Protein AF-0000000069993422 (afdb_homodimer)

Secondary structure (DSSP, 8-state):
-EEEEE--TT---HHHHHHHHHHHHHHH---EEEE---TTHHHHHHHHHHHHT-EEEE----HHHHGGGHHHHHHHHHHHHH--SEEEE-S--HHHHHHHHHHHHTT-EEEEPP-/-EEEEE--TT---HHHHHHHHHHHHHHH---EEEE---TTHHHHHHHHHHHHT-EEEE----HHHHGGGHHHHHHHHHHHHH--SEEEE-S--HHHHHHHHHHHHTT-EEEEPP-

pLDDT: mean 97.32, std 2.51, range [79.94, 98.94]

Structure (mmCIF, N/CA/C/O backbone):
data_AF-0000000069993422-model_v1
#
loop_
_entity.id
_entity.type
_entity.pdbx_description
1 polymer 'YspA cpYpsA-related SLOG domain-containing protein'
#
loop_
_atom_site.group_PDB
_atom_site.id
_atom_site.type_symbol
_atom_site.label_atom_id
_atom_site.label_alt_id
_atom_site.label_comp_id
_atom_site.label_asym_id
_atom_site.label_entity_id
_atom_site.label_seq_id
_atom_site.pdbx_PDB_ins_code
_atom_site.Cartn_x
_atom_site.Cartn_y
_atom_site.Cartn_z
_atom_site.occupancy
_atom_site.B_iso_or_equiv
_atom_site.auth_seq_id
_atom_site.auth_comp_id
_atom_site.auth_asym_id
_atom_site.auth_atom_id
_atom_site.pdbx_PDB_model_num
ATOM 1 N N . MET A 1 1 ? 7.312 -6.59 -13.539 1 97.44 1 MET A N 1
ATOM 2 C CA . MET A 1 1 ? 5.859 -6.719 -13.602 1 97.44 1 MET A CA 1
ATOM 3 C C . MET A 1 1 ? 5.227 -6.418 -12.25 1 97.44 1 MET A C 1
ATOM 5 O O . MET A 1 1 ? 5.812 -6.703 -11.203 1 97.44 1 MET A O 1
ATOM 9 N N . ARG A 1 2 ? 4.043 -5.777 -12.25 1 98.81 2 ARG A N 1
ATOM 10 C CA . ARG A 1 2 ? 3.223 -5.523 -11.07 1 98.81 2 ARG A CA 1
ATOM 11 C C . ARG A 1 2 ? 2.154 -6.598 -10.898 1 98.81 2 ARG A C 1
ATOM 13 O O . ARG A 1 2 ? 1.318 -6.793 -11.789 1 98.81 2 ARG A O 1
ATOM 20 N N . VAL A 1 3 ? 2.18 -7.309 -9.719 1 98.88 3 VAL A N 1
ATOM 21 C CA . VAL A 1 3 ? 1.292 -8.445 -9.508 1 98.88 3 VAL A CA 1
ATOM 22 C C . VAL A 1 3 ? 0.44 -8.219 -8.266 1 98.88 3 VAL A C 1
ATOM 24 O O . VAL A 1 3 ? 0.965 -7.891 -7.199 1 98.88 3 VAL A O 1
ATOM 27 N N . LEU A 1 4 ? -0.848 -8.32 -8.445 1 98.94 4 LEU A N 1
ATOM 28 C CA . LEU A 1 4 ? -1.777 -8.336 -7.324 1 98.94 4 LEU A CA 1
ATOM 29 C C . LEU A 1 4 ? -2.143 -9.766 -6.938 1 98.94 4 LEU A C 1
ATOM 31 O O . LEU A 1 4 ? -2.553 -10.562 -7.793 1 98.94 4 LEU A O 1
ATOM 35 N N . ILE A 1 5 ? -1.949 -10.125 -5.652 1 98.75 5 ILE A N 1
ATOM 36 C CA . ILE A 1 5 ? -2.305 -11.438 -5.133 1 98.75 5 ILE A CA 1
ATOM 37 C C . ILE A 1 5 ? -3.537 -11.328 -4.238 1 98.75 5 ILE A C 1
ATOM 39 O O . ILE A 1 5 ? -3.602 -10.461 -3.367 1 98.75 5 ILE A O 1
ATOM 43 N N . CYS A 1 6 ? -4.496 -12.141 -4.492 1 98.06 6 CYS A N 1
ATOM 44 C CA . CYS A 1 6 ? -5.66 -12.203 -3.615 1 98.06 6 CYS A CA 1
ATOM 45 C C . CYS A 1 6 ? -6.012 -13.648 -3.275 1 98.06 6 CYS A C 1
ATOM 47 O O . CYS A 1 6 ? -5.703 -14.562 -4.043 1 98.06 6 CYS A O 1
ATOM 49 N N . ALA A 1 7 ? -6.559 -13.828 -2.104 1 97.56 7 ALA A N 1
ATOM 50 C CA . ALA A 1 7 ? -6.969 -15.125 -1.58 1 97.56 7 ALA A CA 1
ATOM 51 C C . ALA A 1 7 ? -8.078 -14.977 -0.543 1 97.56 7 ALA A C 1
ATOM 53 O O . ALA A 1 7 ? -8.344 -13.867 -0.069 1 97.56 7 ALA A O 1
ATOM 54 N N . GLY A 1 8 ? -8.75 -16.156 -0.269 1 95.88 8 GLY A N 1
ATOM 55 C CA . GLY A 1 8 ? -9.703 -16.141 0.828 1 95.88 8 GLY A CA 1
ATOM 56 C C . GLY A 1 8 ? -9.07 -15.797 2.164 1 95.88 8 GLY A C 1
ATOM 57 O O . GLY A 1 8 ? -7.871 -16 2.359 1 95.88 8 GLY A O 1
ATOM 58 N N . ARG A 1 9 ? -9.914 -15.344 3.109 1 92.19 9 ARG A N 1
ATOM 59 C CA . ARG A 1 9 ? -9.492 -14.852 4.418 1 92.19 9 ARG A CA 1
ATOM 60 C C . ARG A 1 9 ? -8.742 -15.938 5.188 1 92.19 9 ARG A C 1
ATOM 62 O O . ARG A 1 9 ? -7.816 -15.633 5.949 1 92.19 9 ARG A O 1
ATOM 69 N N . TYR A 1 10 ? -9.008 -17.156 4.93 1 91.56 10 TYR A N 1
ATOM 70 C CA . TYR A 1 10 ? -8.453 -18.234 5.746 1 91.56 10 TYR A CA 1
ATOM 71 C C . TYR A 1 10 ? -7.508 -19.109 4.93 1 91.56 10 TYR A C 1
ATOM 73 O O . TYR A 1 10 ? -7.109 -20.188 5.375 1 91.56 10 TYR A O 1
ATOM 81 N N . TYR A 1 11 ? -7.266 -18.625 3.836 1 95.44 11 TYR A N 1
ATOM 82 C CA . TYR A 1 11 ? -6.344 -19.391 3.004 1 95.44 11 TY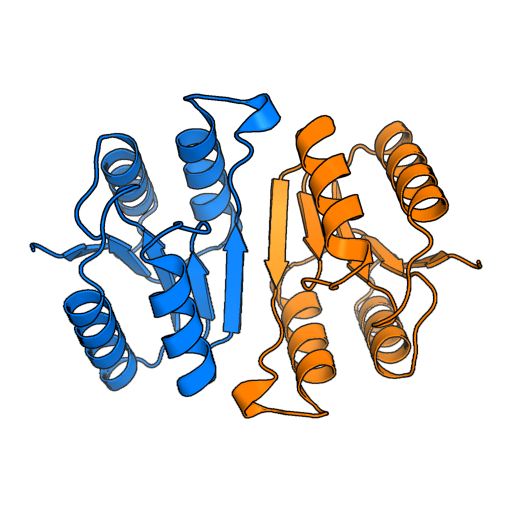R A CA 1
ATOM 83 C C . TYR A 1 11 ? -4.949 -19.406 3.613 1 95.44 11 TYR A C 1
ATOM 85 O O . TYR A 1 11 ? -4.414 -18.359 3.992 1 95.44 11 TYR A O 1
ATOM 93 N N . MET A 1 12 ? -4.277 -20.656 3.646 1 93.88 12 MET A N 1
ATOM 94 C CA . MET A 1 12 ? -3.051 -20.703 4.434 1 93.88 12 MET A CA 1
ATOM 95 C C . MET A 1 12 ? -1.996 -21.562 3.748 1 93.88 12 MET A C 1
ATOM 97 O O . MET A 1 12 ? -0.988 -21.922 4.359 1 93.88 12 MET A O 1
ATOM 101 N N . ASN A 1 13 ? -2.209 -21.953 2.475 1 96.69 13 ASN A N 1
ATOM 102 C CA . ASN A 1 13 ? -1.215 -22.797 1.807 1 96.69 13 ASN A CA 1
ATOM 103 C C . ASN A 1 13 ? -0.004 -21.969 1.366 1 96.69 13 ASN A C 1
ATOM 105 O O . ASN A 1 13 ? 0.155 -21.688 0.18 1 96.69 13 ASN A O 1
ATOM 109 N N . ALA A 1 14 ? 0.85 -21.75 2.271 1 96.44 14 ALA A N 1
ATOM 110 C CA . ALA A 1 14 ? 2.021 -20.906 2.08 1 96.44 14 ALA A CA 1
ATOM 111 C C . ALA A 1 14 ? 2.984 -21.516 1.066 1 96.44 14 ALA A C 1
ATOM 113 O O . ALA A 1 14 ? 3.578 -20.797 0.255 1 96.44 14 ALA A O 1
ATOM 114 N N . ALA A 1 15 ? 3.141 -22.812 1.148 1 97.12 15 ALA A N 1
ATOM 115 C CA . ALA A 1 15 ? 4.078 -23.484 0.253 1 97.12 15 ALA A CA 1
ATOM 116 C C . ALA A 1 15 ? 3.666 -23.297 -1.205 1 97.12 15 ALA A C 1
ATOM 118 O O . ALA A 1 15 ? 4.508 -23.031 -2.066 1 97.12 15 ALA A O 1
ATOM 119 N N . LEU A 1 16 ? 2.426 -23.453 -1.473 1 97.75 16 LEU A N 1
ATOM 120 C CA . LEU A 1 16 ? 1.931 -23.266 -2.834 1 97.75 16 LEU A CA 1
ATOM 121 C C . LEU A 1 16 ? 2.09 -21.812 -3.283 1 97.75 16 LEU A C 1
ATOM 123 O O . LEU A 1 16 ? 2.486 -21.562 -4.422 1 97.75 16 LEU A O 1
ATOM 127 N N . CYS A 1 17 ? 1.813 -20.891 -2.447 1 97.31 17 CYS A N 1
ATOM 128 C CA . CYS A 1 17 ? 1.976 -19.469 -2.752 1 97.31 17 CYS A CA 1
ATOM 129 C C . CYS A 1 17 ? 3.414 -19.156 -3.152 1 97.31 17 CYS A C 1
ATOM 131 O O . CYS A 1 17 ? 3.652 -18.516 -4.176 1 97.31 17 CYS A O 1
ATOM 133 N N . ARG A 1 18 ? 4.32 -19.672 -2.393 1 97.62 18 ARG A N 1
ATOM 134 C CA . ARG A 1 18 ? 5.73 -19.422 -2.684 1 97.62 18 ARG A CA 1
ATOM 135 C C . ARG A 1 18 ? 6.125 -20.031 -4.027 1 97.62 18 ARG A C 1
ATOM 137 O O . ARG A 1 18 ? 6.801 -19.375 -4.828 1 97.62 18 ARG A O 1
ATOM 144 N N . LYS A 1 19 ? 5.715 -21.219 -4.215 1 98.06 19 LYS A N 1
ATOM 145 C CA . LYS A 1 19 ? 6.016 -21.891 -5.473 1 98.06 19 LYS A CA 1
ATOM 146 C C . LYS A 1 19 ? 5.492 -21.094 -6.668 1 98.06 19 LYS A C 1
ATOM 148 O O . LYS A 1 19 ? 6.191 -20.938 -7.668 1 98.06 19 LYS A O 1
ATOM 153 N N . VAL A 1 20 ? 4.285 -20.609 -6.566 1 98.19 20 VAL A N 1
ATOM 154 C CA . VAL A 1 20 ? 3.648 -19.859 -7.641 1 98.19 20 VAL A CA 1
ATOM 155 C C . VAL A 1 20 ? 4.414 -18.562 -7.879 1 98.19 20 VAL A C 1
ATOM 157 O O . VAL A 1 20 ? 4.746 -18.234 -9.016 1 98.19 20 VAL A O 1
ATOM 160 N N . LEU A 1 21 ? 4.734 -17.875 -6.844 1 98.31 21 LEU A N 1
ATOM 161 C CA . LEU A 1 21 ? 5.461 -16.609 -6.965 1 98.31 21 LEU A CA 1
ATOM 162 C C . LEU A 1 21 ? 6.828 -16.828 -7.605 1 98.31 21 LEU A C 1
ATOM 164 O O . LEU A 1 21 ? 7.246 -16.062 -8.469 1 98.31 21 LEU A O 1
ATOM 168 N N . GLU A 1 22 ? 7.461 -17.906 -7.203 1 98.38 22 GLU A N 1
ATOM 169 C CA . GLU A 1 22 ? 8.773 -18.219 -7.754 1 98.38 22 GLU A CA 1
ATOM 170 C C . GLU A 1 22 ? 8.695 -18.5 -9.25 1 98.38 22 GLU A C 1
ATOM 172 O O . GLU A 1 22 ? 9.547 -18.062 -10.023 1 98.38 22 GLU A O 1
ATOM 177 N N . ALA A 1 23 ? 7.711 -19.219 -9.617 1 98.25 23 ALA A N 1
ATOM 178 C CA . ALA A 1 23 ? 7.535 -19.547 -11.023 1 98.25 23 ALA A CA 1
ATOM 179 C C . ALA A 1 23 ? 7.297 -18.297 -11.867 1 98.25 23 ALA A C 1
ATOM 181 O O . ALA A 1 23 ? 7.926 -18.125 -12.914 1 98.25 23 ALA A O 1
ATOM 182 N N . TYR A 1 24 ? 6.434 -17.422 -11.445 1 98.12 24 TYR A N 1
ATOM 183 C CA . TYR A 1 24 ? 6.133 -16.203 -12.195 1 98.12 24 TYR A CA 1
ATOM 184 C C . TYR A 1 24 ? 7.328 -15.258 -12.219 1 98.12 24 TYR A C 1
ATOM 186 O O . TYR A 1 24 ? 7.617 -14.633 -13.234 1 98.12 24 TYR A O 1
ATOM 194 N N . HIS A 1 25 ? 8.008 -15.18 -11.109 1 98.5 25 HIS A N 1
ATOM 195 C CA . HIS A 1 25 ? 9.172 -14.305 -11.016 1 98.5 25 HIS A CA 1
ATOM 196 C C . HIS A 1 25 ? 10.281 -14.75 -11.961 1 98.5 25 HIS A C 1
ATOM 198 O O . HIS A 1 25 ? 10.93 -13.93 -12.602 1 98.5 25 HIS A O 1
ATOM 204 N N . ALA A 1 26 ? 10.508 -16.078 -12.07 1 98 26 ALA A N 1
ATOM 205 C CA . ALA A 1 26 ? 11.539 -16.641 -12.938 1 98 26 ALA A CA 1
ATOM 206 C C . ALA A 1 26 ? 11.242 -16.328 -14.406 1 98 26 ALA A C 1
ATOM 208 O O . ALA A 1 26 ? 12.156 -16.094 -15.195 1 98 26 ALA A O 1
ATOM 209 N N . ARG A 1 27 ? 10.023 -16.25 -14.719 1 97.25 27 ARG A N 1
ATOM 210 C CA . ARG A 1 27 ? 9.617 -16.094 -16.109 1 97.25 27 ARG A CA 1
ATOM 211 C C . ARG A 1 27 ? 9.586 -14.625 -16.516 1 97.25 27 ARG A C 1
ATOM 213 O O . ARG A 1 27 ? 10.047 -14.266 -17.609 1 97.25 27 ARG A O 1
ATOM 220 N N . GLN A 1 28 ? 9.023 -13.727 -15.727 1 96.12 28 GLN A N 1
ATOM 221 C CA . GLN A 1 28 ? 8.742 -12.359 -16.172 1 96.12 28 GLN A CA 1
ATOM 222 C C . GLN A 1 28 ? 9.312 -11.336 -15.188 1 96.12 28 GLN A C 1
ATOM 224 O O . GLN A 1 28 ? 9.367 -10.148 -15.492 1 96.12 28 GLN A O 1
ATOM 229 N N . GLY A 1 29 ? 9.789 -11.812 -14.023 1 97.88 29 GLY A N 1
ATOM 230 C CA . GLY A 1 29 ? 10.258 -10.875 -13.016 1 97.88 29 GLY A CA 1
ATOM 231 C C . GLY A 1 29 ? 9.133 -10.094 -12.367 1 97.88 29 GLY A C 1
ATOM 232 O O . GLY A 1 29 ? 8.359 -9.422 -13.047 1 97.88 29 GLY A O 1
ATOM 233 N N . ILE A 1 30 ? 8.961 -10.188 -11.117 1 98.62 30 ILE A N 1
ATOM 234 C CA . ILE A 1 30 ? 7.988 -9.406 -10.352 1 98.62 30 ILE A CA 1
ATOM 235 C C . ILE A 1 30 ? 8.688 -8.258 -9.641 1 98.62 30 ILE A C 1
ATOM 237 O O . ILE A 1 30 ? 9.539 -8.477 -8.773 1 98.62 30 ILE A O 1
ATOM 241 N N . GLU A 1 31 ? 8.297 -7.035 -9.984 1 98.75 31 GLU A N 1
ATOM 242 C CA . GLU A 1 31 ? 8.93 -5.852 -9.414 1 98.75 31 GLU A CA 1
ATOM 243 C C . GLU A 1 31 ? 8.117 -5.305 -8.242 1 98.75 31 GLU A C 1
ATOM 245 O O . GLU A 1 31 ? 8.68 -4.727 -7.309 1 98.75 31 GLU A O 1
ATOM 250 N N . VAL A 1 32 ? 6.832 -5.395 -8.375 1 98.94 32 VAL A N 1
ATOM 251 C CA . VAL A 1 32 ? 5.926 -4.863 -7.363 1 98.94 32 VAL A CA 1
ATOM 252 C C . VAL A 1 32 ? 4.895 -5.926 -6.988 1 98.94 32 VAL A C 1
ATOM 254 O O . VAL A 1 32 ? 4.23 -6.492 -7.859 1 98.94 32 VAL A O 1
ATOM 257 N N . LEU A 1 33 ? 4.828 -6.246 -5.73 1 98.94 33 LEU A N 1
ATOM 258 C CA . LEU A 1 33 ? 3.834 -7.16 -5.172 1 98.94 33 LEU A CA 1
ATOM 259 C C . LEU A 1 33 ? 2.764 -6.391 -4.406 1 98.94 33 LEU A C 1
ATOM 261 O O . LEU A 1 33 ? 3.07 -5.68 -3.445 1 98.94 33 LEU A O 1
ATOM 265 N N . VAL A 1 34 ? 1.508 -6.523 -4.852 1 98.94 34 VAL A N 1
ATOM 266 C CA . VAL A 1 34 ? 0.359 -5.844 -4.258 1 98.94 34 VAL A CA 1
ATOM 267 C C . VAL A 1 34 ? -0.528 -6.859 -3.541 1 98.94 34 VAL A C 1
ATOM 269 O O . VAL A 1 34 ? -0.824 -7.926 -4.082 1 98.94 34 VAL A O 1
ATOM 272 N N . HIS A 1 35 ? -0.914 -6.559 -2.309 1 98.75 35 HIS A N 1
ATOM 273 C CA . HIS A 1 35 ? -1.864 -7.422 -1.618 1 98.75 35 HIS A CA 1
ATOM 274 C C . HIS A 1 35 ? -2.676 -6.641 -0.591 1 98.75 35 HIS A C 1
ATOM 276 O O . HIS A 1 35 ? -2.365 -5.484 -0.299 1 98.75 35 HIS A O 1
ATOM 282 N N . GLY A 1 36 ? -3.701 -7.223 -0.048 1 98.19 36 GLY A N 1
ATOM 283 C CA . GLY A 1 36 ? -4.664 -6.527 0.791 1 98.19 36 GLY A CA 1
ATOM 284 C C . GLY A 1 36 ? -4.391 -6.695 2.273 1 98.19 36 GLY A C 1
ATOM 285 O O . GLY A 1 36 ? -5.18 -6.242 3.109 1 98.19 36 GLY A O 1
ATOM 286 N N . GLY A 1 37 ? -3.354 -7.293 2.621 1 96.06 37 GLY A N 1
ATOM 287 C CA . GLY A 1 37 ? -3.07 -7.531 4.027 1 96.06 37 GLY A CA 1
ATOM 288 C C . GLY A 1 37 ? -3.725 -8.789 4.562 1 96.06 37 GLY A C 1
ATOM 289 O O . GLY A 1 37 ? -4.207 -8.812 5.699 1 96.06 37 GLY A O 1
ATOM 290 N N . ASN A 1 38 ? -3.781 -9.797 3.752 1 91.56 38 ASN A N 1
ATOM 291 C CA . ASN A 1 38 ? -4.297 -11.078 4.207 1 91.56 38 ASN A CA 1
ATOM 292 C C . ASN A 1 38 ? -3.561 -11.57 5.449 1 91.56 38 ASN A C 1
ATOM 294 O O . ASN A 1 38 ? -2.33 -11.602 5.477 1 91.56 38 ASN A O 1
ATOM 298 N N . GLN A 1 39 ? -4.309 -11.953 6.465 1 88.81 39 GLN A N 1
ATOM 299 C CA . GLN A 1 39 ? -3.752 -12.273 7.773 1 88.81 39 GLN A CA 1
ATOM 300 C C . GLN A 1 39 ? -2.82 -13.484 7.699 1 88.81 39 GLN A C 1
ATOM 302 O O . GLN A 1 39 ? -1.809 -13.539 8.398 1 88.81 39 GLN A O 1
ATOM 307 N N . HIS A 1 40 ? -3.117 -14.445 6.859 1 90.31 40 HIS A N 1
ATOM 308 C CA . HIS A 1 40 ? -2.363 -15.695 6.812 1 90.31 40 HIS A CA 1
ATOM 309 C C . HIS A 1 40 ? -1.337 -15.68 5.688 1 90.31 40 HIS A C 1
ATOM 311 O O . HIS A 1 40 ? -0.15 -15.914 5.918 1 90.31 40 HIS A O 1
ATOM 317 N N . LEU A 1 41 ? -1.811 -15.289 4.492 1 94.88 41 LEU A N 1
ATOM 318 C CA . LEU A 1 41 ? -0.947 -15.328 3.316 1 94.88 41 LEU A CA 1
ATOM 319 C C . LEU A 1 41 ? -0.038 -14.109 3.264 1 94.88 41 LEU A C 1
ATOM 321 O O . LEU A 1 41 ? 1.016 -14.141 2.623 1 94.88 41 LEU A O 1
ATOM 325 N N . GLY A 1 42 ? -0.422 -13.078 3.941 1 95.38 42 GLY A N 1
ATOM 326 C CA . GLY A 1 42 ? 0.29 -11.812 3.871 1 95.38 42 GLY A CA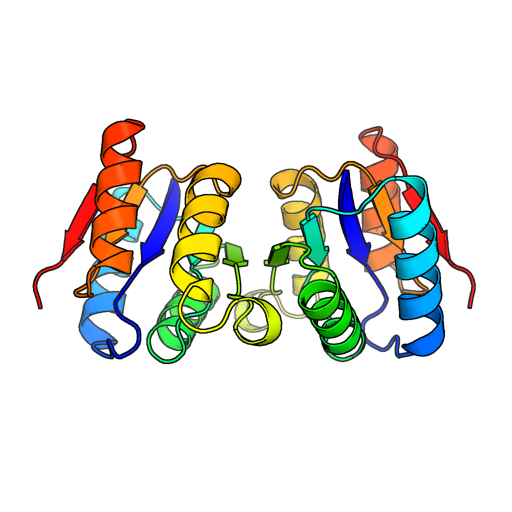 1
ATOM 327 C C . GLY A 1 42 ? 1.748 -11.93 4.277 1 95.38 42 GLY A C 1
ATOM 328 O O . GLY A 1 42 ? 2.625 -11.352 3.627 1 95.38 42 GLY A O 1
ATOM 329 N N . SER A 1 43 ? 1.999 -12.672 5.348 1 95.12 43 SER A N 1
ATOM 330 C CA . SER A 1 43 ? 3.371 -12.828 5.82 1 95.12 43 SER A CA 1
ATOM 331 C C . SER A 1 43 ? 4.234 -13.555 4.793 1 95.12 43 SER A C 1
ATOM 333 O O . SER A 1 43 ? 5.375 -13.164 4.543 1 95.12 43 SER A O 1
ATOM 335 N N . THR A 1 44 ? 3.688 -14.594 4.211 1 96.69 44 THR A N 1
ATOM 336 C CA . THR A 1 44 ? 4.398 -15.352 3.188 1 96.69 44 THR A CA 1
ATOM 337 C C . THR A 1 44 ? 4.707 -14.469 1.979 1 96.69 44 THR A C 1
ATOM 339 O O . THR A 1 44 ? 5.82 -14.5 1.452 1 96.69 44 THR A O 1
ATOM 342 N N . LEU A 1 45 ? 3.723 -13.703 1.585 1 98.25 45 LEU A N 1
ATOM 343 C CA . LEU A 1 45 ? 3.883 -12.805 0.448 1 98.25 45 LEU A CA 1
ATOM 344 C C . LEU A 1 45 ? 4.992 -11.797 0.707 1 98.25 45 LEU A C 1
ATOM 346 O O . LEU A 1 45 ? 5.871 -11.602 -0.137 1 98.25 45 LEU A O 1
ATOM 350 N N . GLU A 1 46 ? 4.969 -11.195 1.874 1 97.88 46 GLU A N 1
ATOM 351 C CA . GLU A 1 46 ? 5.926 -10.133 2.17 1 97.88 46 GLU A CA 1
ATOM 352 C C . GLU A 1 46 ? 7.32 -10.695 2.414 1 97.88 46 GLU A C 1
ATOM 354 O O . GLU A 1 46 ? 8.32 -10.078 2.035 1 97.88 46 GLU A O 1
ATOM 359 N N . ASP A 1 47 ? 7.395 -11.914 3.02 1 97.56 47 ASP A N 1
ATOM 360 C CA . ASP A 1 47 ? 8.688 -12.578 3.162 1 97.56 47 ASP A CA 1
ATOM 361 C C . ASP A 1 47 ? 9.336 -12.82 1.799 1 97.56 47 ASP A C 1
ATOM 363 O O . ASP A 1 47 ? 10.508 -12.516 1.598 1 97.56 47 ASP A O 1
ATOM 367 N N . TRP A 1 48 ? 8.562 -13.352 0.947 1 98.38 48 TRP A N 1
ATOM 368 C CA . TRP A 1 48 ? 9.055 -13.617 -0.401 1 98.38 48 TRP A CA 1
ATOM 369 C C . TRP A 1 48 ? 9.523 -12.328 -1.069 1 98.38 48 TRP A C 1
ATOM 371 O O . TRP A 1 48 ? 10.594 -12.297 -1.687 1 98.38 48 TRP A O 1
ATOM 381 N N . ALA A 1 49 ? 8.695 -11.273 -1.017 1 98.69 49 ALA A N 1
ATOM 382 C CA . ALA A 1 49 ? 9.039 -9.992 -1.634 1 98.69 49 ALA A CA 1
ATOM 383 C C . ALA A 1 49 ? 10.344 -9.438 -1.06 1 98.69 49 ALA A C 1
ATOM 385 O O . ALA A 1 49 ? 11.18 -8.914 -1.797 1 98.69 49 ALA A O 1
ATOM 386 N N . ARG A 1 50 ? 10.484 -9.531 0.26 1 98.25 50 ARG A N 1
ATOM 387 C CA . ARG A 1 50 ? 11.695 -9.039 0.915 1 98.25 50 ARG A CA 1
ATOM 388 C C . ARG A 1 50 ? 12.922 -9.82 0.462 1 98.25 50 ARG A C 1
ATOM 390 O O . ARG A 1 50 ? 13.992 -9.242 0.266 1 98.25 50 ARG A O 1
ATOM 397 N N . GLU A 1 51 ? 12.766 -11.125 0.237 1 98.06 51 GLU A N 1
ATOM 398 C CA . GLU A 1 51 ? 13.859 -11.977 -0.21 1 98.06 51 GLU A CA 1
ATOM 399 C C . GLU A 1 51 ? 14.273 -11.641 -1.64 1 98.06 51 GLU A C 1
ATOM 401 O O . GLU A 1 51 ? 15.461 -11.633 -1.962 1 98.06 51 GLU A O 1
ATOM 406 N N . THR A 1 52 ? 13.336 -11.344 -2.492 1 97.94 52 THR A N 1
ATOM 407 C CA . THR A 1 52 ? 13.609 -11.203 -3.918 1 97.94 52 THR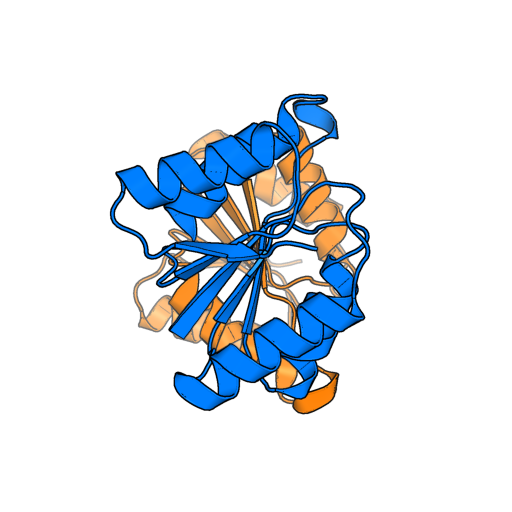 A CA 1
ATOM 408 C C . THR A 1 52 ? 13.875 -9.75 -4.277 1 97.94 52 THR A C 1
ATOM 410 O O . THR A 1 52 ? 14.383 -9.453 -5.359 1 97.94 52 THR A O 1
ATOM 413 N N . GLY A 1 53 ? 13.453 -8.828 -3.395 1 98 53 GLY A N 1
ATOM 414 C CA . GLY A 1 53 ? 13.656 -7.406 -3.633 1 98 53 GLY A CA 1
ATOM 415 C C . GLY A 1 53 ? 12.469 -6.738 -4.305 1 98 53 GLY A C 1
ATOM 416 O O . GLY A 1 53 ? 12.57 -5.594 -4.75 1 98 53 GLY A O 1
ATOM 417 N N . ALA A 1 54 ? 11.375 -7.445 -4.426 1 98.69 54 ALA A N 1
ATOM 418 C CA . ALA A 1 54 ? 10.164 -6.82 -4.945 1 98.69 54 ALA A CA 1
ATOM 419 C C . ALA A 1 54 ? 9.625 -5.773 -3.969 1 98.69 54 ALA A C 1
ATOM 421 O O . ALA A 1 54 ? 9.648 -5.98 -2.752 1 98.69 54 ALA A O 1
ATOM 422 N N . HIS A 1 55 ? 9.156 -4.656 -4.492 1 98.81 55 HIS A N 1
ATOM 423 C CA . HIS A 1 55 ? 8.461 -3.682 -3.656 1 98.81 55 HIS A CA 1
ATOM 424 C C . HIS A 1 55 ? 7.113 -4.215 -3.195 1 98.81 55 HIS A C 1
ATOM 426 O O . HIS A 1 55 ? 6.477 -4.996 -3.902 1 98.81 55 HIS A O 1
ATOM 432 N N . ILE A 1 56 ? 6.777 -3.848 -2.004 1 98.75 56 ILE A N 1
ATOM 433 C CA . ILE A 1 56 ? 5.484 -4.238 -1.46 1 98.75 56 ILE A CA 1
ATOM 434 C C . ILE A 1 56 ? 4.555 -3.025 -1.416 1 98.75 56 ILE A C 1
ATOM 436 O O . ILE A 1 56 ? 4.969 -1.935 -1.015 1 98.75 56 ILE A O 1
ATOM 440 N N . VAL A 1 57 ? 3.344 -3.146 -1.895 1 98.94 57 VAL A N 1
ATOM 441 C CA . VAL A 1 57 ? 2.264 -2.186 -1.69 1 98.94 57 VAL A CA 1
ATOM 442 C C . VAL A 1 57 ? 1.071 -2.881 -1.038 1 98.94 57 VAL A C 1
ATOM 444 O O . VAL A 1 57 ? 0.521 -3.836 -1.594 1 98.94 57 VAL A O 1
ATOM 447 N N . ARG A 1 58 ? 0.668 -2.432 0.135 1 98.75 58 ARG A N 1
ATOM 448 C CA . ARG A 1 58 ? -0.359 -3.09 0.935 1 98.75 58 ARG A CA 1
ATOM 449 C C . ARG A 1 58 ? -1.596 -2.209 1.073 1 98.75 58 ARG A C 1
ATOM 451 O O . ARG A 1 58 ? -1.482 -1.01 1.338 1 98.75 58 ARG A O 1
ATOM 458 N N . TYR A 1 59 ? -2.742 -2.781 0.853 1 98.81 59 TYR A N 1
ATOM 459 C CA . TYR A 1 59 ? -4.039 -2.129 0.983 1 98.81 59 TYR A CA 1
ATOM 460 C C . TYR A 1 59 ? -4.859 -2.766 2.098 1 98.81 59 TYR A C 1
ATOM 462 O O . TYR A 1 59 ? -5.668 -3.662 1.848 1 98.81 59 TYR A O 1
ATOM 470 N N . PRO A 1 60 ? -4.785 -2.246 3.309 1 97.62 60 PRO A N 1
ATOM 471 C CA . PRO A 1 60 ? -5.535 -2.887 4.391 1 97.62 60 PRO A CA 1
ATOM 472 C C . PRO A 1 60 ? -7.031 -2.584 4.328 1 97.62 60 PRO A C 1
ATOM 474 O O . PRO A 1 60 ? -7.43 -1.508 3.873 1 97.62 60 PRO A O 1
ATOM 477 N N . SER A 1 61 ? -7.805 -3.547 4.836 1 97.31 61 SER A N 1
ATOM 478 C CA . SER A 1 61 ? -9.25 -3.361 4.922 1 97.31 61 SER A CA 1
ATOM 479 C C . SER A 1 61 ? -9.625 -2.527 6.145 1 97.31 61 SER A C 1
ATOM 481 O O . SER A 1 61 ? -8.93 -2.553 7.156 1 97.31 61 SER A O 1
ATOM 483 N N . ASN A 1 62 ? -10.75 -1.827 6.043 1 98.12 62 ASN A N 1
ATOM 484 C CA . ASN A 1 62 ? -11.297 -1.07 7.164 1 98.12 62 ASN A CA 1
ATOM 485 C C . ASN A 1 62 ? -12.477 -1.795 7.809 1 98.12 62 ASN A C 1
ATOM 487 O O . ASN A 1 62 ? -13.625 -1.392 7.637 1 98.12 62 ASN A O 1
ATOM 491 N N . TRP A 1 63 ? -12.156 -2.754 8.641 1 96.94 63 TRP A N 1
ATOM 492 C CA . TRP A 1 63 ? -13.18 -3.535 9.328 1 96.94 63 TRP A CA 1
ATOM 493 C C . TRP A 1 63 ? -13.945 -2.67 10.32 1 96.94 63 TRP A C 1
ATOM 495 O O . TRP A 1 63 ? -15.133 -2.896 10.57 1 96.94 63 TRP A O 1
ATOM 505 N N . GLN A 1 64 ? -13.234 -1.733 10.938 1 97.12 64 GLN A N 1
ATOM 506 C CA . GLN A 1 64 ? -13.828 -0.853 11.938 1 97.12 64 GLN A CA 1
ATOM 507 C C . GLN A 1 64 ? -15.023 -0.102 11.367 1 97.12 64 GLN A C 1
ATOM 509 O O . GLN A 1 64 ? -16.078 -0.015 12.016 1 97.12 64 GLN A O 1
ATOM 514 N N . ARG A 1 65 ? -14.93 0.353 10.148 1 97.56 65 ARG A N 1
ATOM 515 C CA . ARG A 1 65 ? -15.945 1.241 9.586 1 97.56 65 ARG A CA 1
ATOM 516 C C . ARG A 1 65 ? -16.969 0.459 8.766 1 97.56 65 ARG A C 1
ATOM 518 O O . ARG A 1 65 ? -18.156 0.789 8.758 1 97.56 65 ARG A O 1
ATOM 525 N N . TYR A 1 66 ? -16.5 -0.659 8.117 1 98.19 66 TYR A N 1
ATOM 526 C CA . TYR A 1 66 ? -17.375 -1.202 7.082 1 98.19 66 TYR A CA 1
ATOM 527 C C . TYR A 1 66 ? -17.781 -2.631 7.41 1 98.19 66 TYR A C 1
ATOM 529 O O . TYR A 1 66 ? -18.594 -3.23 6.695 1 98.19 66 TYR A O 1
ATOM 537 N N . GLY A 1 67 ? -17.25 -3.219 8.453 1 96.75 67 GLY A N 1
ATOM 538 C CA . GLY A 1 67 ? -17.609 -4.562 8.859 1 96.75 67 GLY A CA 1
ATOM 539 C C . GLY A 1 67 ? -17.484 -5.586 7.746 1 96.75 67 GLY A C 1
ATOM 540 O O . GLY A 1 67 ? -16.438 -5.691 7.117 1 96.75 67 GLY A O 1
ATOM 541 N N . LYS A 1 68 ? -18.656 -6.285 7.398 1 95 68 LYS A N 1
ATOM 542 C CA . LYS A 1 68 ? -18.656 -7.41 6.465 1 95 68 LYS A CA 1
ATOM 543 C C . LYS A 1 68 ? -18.344 -6.945 5.043 1 95 68 LYS A C 1
ATOM 545 O O . LYS A 1 68 ? -18 -7.754 4.184 1 95 68 LYS A O 1
ATOM 550 N N . GLN A 1 69 ? -18.438 -5.617 4.84 1 97 69 GLN A N 1
ATOM 551 C CA . GLN A 1 69 ? -18.219 -5.094 3.494 1 97 69 GLN A CA 1
ATOM 552 C C . GLN A 1 69 ? -16.781 -4.613 3.314 1 97 69 GLN A C 1
ATOM 554 O O . GLN A 1 69 ? -16.406 -4.176 2.227 1 97 69 GLN A O 1
ATOM 559 N N . ALA A 1 70 ? -15.938 -4.715 4.289 1 97.38 70 ALA A N 1
ATOM 560 C CA . ALA A 1 70 ? -14.609 -4.105 4.309 1 97.38 70 ALA A CA 1
ATOM 561 C C . ALA A 1 70 ? -13.727 -4.672 3.199 1 97.38 70 ALA A C 1
ATOM 563 O O . ALA A 1 70 ? -13.086 -3.918 2.463 1 97.38 70 ALA A O 1
ATOM 564 N N . GLU A 1 71 ? -13.742 -5.977 3.029 1 96.62 71 GLU A N 1
ATOM 565 C CA . GLU A 1 71 ? -12.883 -6.625 2.045 1 96.62 71 GLU A CA 1
ATOM 566 C C . GLU A 1 71 ? -13.336 -6.305 0.622 1 96.62 71 GLU A C 1
ATOM 568 O O . GLU A 1 71 ? -12.508 -6.039 -0.253 1 96.62 71 GLU A O 1
ATOM 573 N N . ARG A 1 72 ? -14.617 -6.348 0.443 1 96.81 72 ARG A N 1
ATOM 574 C CA . ARG A 1 72 ? -15.148 -6.055 -0.883 1 96.81 72 ARG A CA 1
ATOM 575 C C . ARG A 1 72 ? -14.805 -4.629 -1.306 1 96.81 72 ARG A C 1
ATOM 577 O O . ARG A 1 72 ? -14.367 -4.398 -2.436 1 96.81 72 ARG A O 1
ATOM 584 N N . ARG A 1 73 ? -15.031 -3.695 -0.382 1 97.69 73 ARG A N 1
ATOM 585 C CA . ARG A 1 73 ? -14.727 -2.295 -0.655 1 97.69 73 ARG A CA 1
ATOM 586 C C . ARG A 1 73 ? -13.242 -2.1 -0.917 1 97.69 73 ARG A C 1
ATOM 588 O O . ARG A 1 73 ? -12.859 -1.423 -1.873 1 97.69 73 ARG A O 1
ATOM 595 N N . ARG A 1 74 ? -12.422 -2.695 -0.114 1 98.44 74 ARG A N 1
ATOM 596 C CA . ARG A 1 74 ? -10.977 -2.615 -0.293 1 98.44 74 ARG A CA 1
ATOM 597 C C . ARG A 1 74 ? -10.555 -3.225 -1.625 1 98.44 74 ARG A C 1
ATOM 599 O O . ARG A 1 74 ? -9.711 -2.672 -2.326 1 98.44 74 ARG A O 1
ATOM 606 N N . ASN A 1 75 ? -11.148 -4.367 -1.984 1 98.62 75 ASN A N 1
ATOM 607 C CA . ASN A 1 75 ? -10.797 -5.035 -3.23 1 98.62 75 ASN A CA 1
ATOM 608 C C . ASN A 1 75 ? -11.07 -4.152 -4.441 1 98.62 75 ASN A C 1
ATOM 610 O O . ASN A 1 75 ? -10.25 -4.07 -5.359 1 98.62 75 ASN A O 1
ATOM 614 N N . ARG A 1 76 ? -12.195 -3.539 -4.395 1 98.2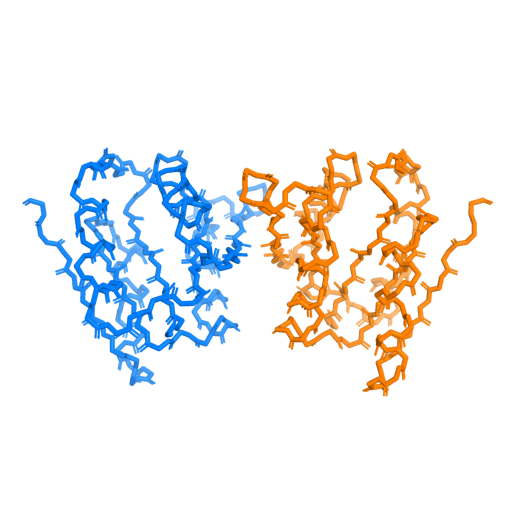5 76 ARG A N 1
ATOM 615 C CA . ARG A 1 76 ? -12.547 -2.67 -5.508 1 98.25 76 ARG A CA 1
ATOM 616 C C . ARG A 1 76 ? -11.555 -1.521 -5.645 1 98.25 76 ARG A C 1
ATOM 618 O O . ARG A 1 76 ? -11.047 -1.257 -6.738 1 98.25 76 ARG A O 1
ATOM 625 N N . PHE A 1 77 ? -11.273 -0.9 -4.605 1 98.88 77 PHE A N 1
ATOM 626 C CA . PHE A 1 77 ? -10.328 0.21 -4.598 1 98.88 77 PHE A CA 1
ATOM 627 C C . PHE A 1 77 ? -8.938 -0.261 -5.008 1 98.88 77 PHE A C 1
ATOM 629 O O . PHE A 1 77 ? -8.289 0.363 -5.848 1 98.88 77 PHE A O 1
ATOM 636 N N . MET A 1 78 ? -8.461 -1.388 -4.438 1 98.94 78 MET A N 1
ATOM 637 C CA . MET A 1 78 ? -7.121 -1.924 -4.676 1 98.94 78 MET A CA 1
ATOM 638 C C . MET A 1 78 ? -6.926 -2.254 -6.152 1 98.94 78 MET A C 1
ATOM 640 O O . MET A 1 78 ? -5.91 -1.885 -6.746 1 98.94 78 MET A O 1
ATOM 644 N N . LEU A 1 79 ? -7.883 -2.883 -6.668 1 98.88 79 LEU A N 1
ATOM 645 C CA . LEU A 1 79 ? -7.777 -3.238 -8.078 1 98.88 79 LEU A CA 1
ATOM 646 C C . LEU A 1 79 ? -7.652 -1.988 -8.945 1 98.88 79 LEU A C 1
ATOM 648 O O . LEU A 1 79 ? -6.773 -1.911 -9.805 1 98.88 79 LEU A O 1
ATOM 652 N N . GLN A 1 80 ? -8.477 -1.021 -8.672 1 98.44 80 GLN A N 1
ATOM 653 C CA . GLN A 1 80 ? -8.508 0.203 -9.469 1 98.44 80 GLN A CA 1
ATOM 654 C C . GLN A 1 80 ? -7.246 1.031 -9.25 1 98.44 80 GLN A C 1
ATOM 656 O O . GLN A 1 80 ? -6.672 1.56 -10.211 1 98.44 80 GLN A O 1
ATOM 661 N N . ASP A 1 81 ? -6.844 1.106 -8.094 1 98.88 81 ASP A N 1
ATOM 662 C CA . ASP A 1 81 ? -5.777 2.02 -7.695 1 98.88 81 ASP A CA 1
ATOM 663 C C . ASP A 1 81 ? -4.402 1.44 -8.031 1 98.88 81 ASP A C 1
ATOM 665 O O . ASP A 1 81 ? -3.49 2.176 -8.414 1 98.88 81 ASP A O 1
ATOM 669 N N . SER A 1 82 ? -4.207 0.111 -7.91 1 98.81 82 SER A N 1
ATOM 670 C CA . SER A 1 82 ? -2.873 -0.483 -7.93 1 98.81 82 SER A CA 1
ATOM 671 C C . SER A 1 82 ? -2.406 -0.744 -9.359 1 98.81 82 SER A C 1
ATOM 673 O O . SER A 1 82 ? -1.222 -0.995 -9.594 1 98.81 82 SER A O 1
ATOM 675 N N . GLU A 1 83 ? -3.271 -0.757 -10.281 1 98.44 83 GLU A N 1
ATOM 676 C CA . GLU A 1 83 ? -2.963 -0.921 -11.695 1 98.44 83 GLU A CA 1
ATOM 677 C C . GLU A 1 83 ? -2.064 -2.133 -11.93 1 98.44 83 GLU A C 1
ATOM 679 O O . GLU A 1 83 ? -0.999 -2.014 -12.539 1 98.44 83 GLU A O 1
ATOM 684 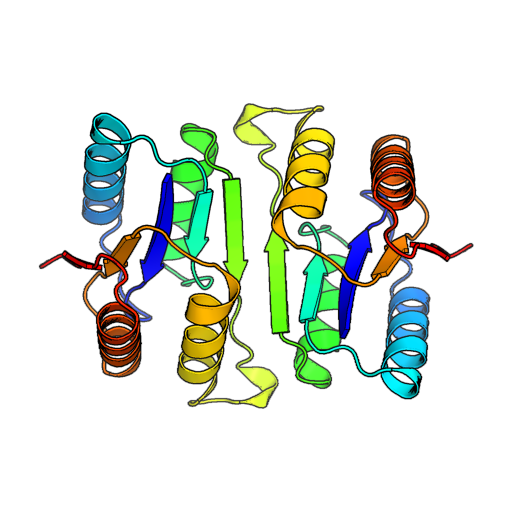N N . PRO A 1 84 ? -2.543 -3.293 -11.609 1 98.81 84 PRO A N 1
ATOM 685 C CA . PRO A 1 84 ? -1.706 -4.48 -11.797 1 98.81 84 PRO A CA 1
ATOM 686 C C . PRO A 1 84 ? -1.637 -4.926 -13.258 1 98.81 84 PRO A C 1
ATOM 688 O O . PRO A 1 84 ? -2.584 -4.715 -14.016 1 98.81 84 PRO A O 1
ATOM 691 N N . ASP A 1 85 ? -0.446 -5.547 -13.578 1 98.75 85 ASP A N 1
ATOM 692 C CA . ASP A 1 85 ? -0.31 -6.23 -14.859 1 98.75 85 ASP A CA 1
ATOM 693 C C . ASP A 1 85 ? -0.969 -7.609 -14.82 1 98.75 85 ASP A C 1
ATOM 695 O O . ASP A 1 85 ? -1.415 -8.117 -15.852 1 98.75 85 ASP A O 1
ATOM 699 N N . LEU A 1 86 ? -0.993 -8.211 -13.664 1 98.81 86 LEU A N 1
ATOM 700 C CA . LEU A 1 86 ? -1.45 -9.578 -13.445 1 98.81 86 LEU A CA 1
ATOM 701 C C . LEU A 1 86 ? -2.1 -9.727 -12.078 1 98.81 86 LEU A C 1
ATOM 703 O O . LEU A 1 86 ? -1.593 -9.195 -11.086 1 98.81 86 LEU A O 1
ATOM 707 N N . VAL A 1 87 ? -3.227 -10.391 -12.07 1 98.88 87 VAL A N 1
ATOM 708 C CA . VAL A 1 87 ? -3.844 -10.828 -10.828 1 98.88 87 VAL A CA 1
ATOM 709 C C . VAL A 1 87 ? -3.678 -12.336 -10.664 1 98.88 87 VAL A C 1
ATOM 711 O O . VAL A 1 87 ? -4.031 -13.102 -11.562 1 98.88 87 VAL A O 1
ATOM 714 N N . ILE A 1 88 ? -3.082 -12.742 -9.578 1 98.75 88 ILE A N 1
ATOM 715 C CA . ILE A 1 88 ? -3.039 -14.148 -9.195 1 98.75 88 ILE A CA 1
ATOM 716 C C . ILE A 1 88 ? -3.986 -14.391 -8.023 1 98.75 88 ILE A C 1
ATOM 718 O O . ILE A 1 88 ? -3.838 -13.781 -6.957 1 98.75 88 ILE A O 1
ATOM 722 N N . ALA A 1 89 ? -4.895 -15.297 -8.211 1 98.62 89 ALA A N 1
ATOM 723 C CA . ALA A 1 89 ? -5.922 -15.547 -7.207 1 98.62 89 ALA A CA 1
ATOM 724 C C . ALA A 1 89 ? -5.816 -16.969 -6.656 1 98.62 89 ALA A C 1
ATOM 726 O O . ALA A 1 89 ? -5.824 -17.938 -7.414 1 98.62 89 ALA A O 1
ATOM 727 N N . PHE A 1 90 ? -5.715 -17.094 -5.363 1 98.19 90 PHE A N 1
ATOM 728 C CA . PHE A 1 90 ? -5.832 -18.375 -4.664 1 98.19 90 PHE A CA 1
ATOM 729 C C . PHE A 1 90 ? -7.262 -18.594 -4.191 1 98.19 90 PHE A C 1
ATOM 731 O O . PHE A 1 90 ? -8.094 -17.688 -4.258 1 98.19 90 PHE A O 1
ATOM 738 N N . PRO A 1 91 ? -7.598 -19.812 -3.721 1 97.19 91 PRO A N 1
ATOM 739 C CA . PRO A 1 91 ? -8.984 -20.109 -3.346 1 97.19 91 PRO A CA 1
ATOM 740 C C . PRO A 1 91 ? -9.539 -19.109 -2.336 1 97.19 91 PRO A C 1
ATOM 742 O O . PRO A 1 91 ? -8.844 -18.719 -1.398 1 97.19 91 PRO A O 1
ATOM 745 N N . GLY A 1 92 ? -10.75 -18.703 -2.664 1 95.19 92 GLY A N 1
ATOM 746 C CA . GLY A 1 92 ? -11.461 -17.781 -1.791 1 95.19 92 GLY A CA 1
ATOM 747 C C . GLY A 1 92 ? -12.961 -17.781 -2.012 1 95.19 92 GLY A C 1
ATOM 748 O O . GLY A 1 92 ? -13.5 -18.688 -2.658 1 95.19 92 GLY A O 1
ATOM 749 N N . GLY A 1 93 ? -13.656 -16.922 -1.347 1 94.44 93 GLY A N 1
ATOM 750 C CA . GLY A 1 93 ? -15.102 -16.828 -1.448 1 94.44 93 GLY A CA 1
ATOM 751 C C . GLY A 1 93 ? -15.57 -15.805 -2.463 1 94.44 93 GLY A C 1
ATOM 752 O O . GLY A 1 93 ? -14.891 -15.562 -3.463 1 94.44 93 GLY A O 1
ATOM 753 N N . SER A 1 94 ? -16.75 -15.273 -2.266 1 96.62 94 SER A N 1
ATOM 754 C CA . SER A 1 94 ? -17.422 -14.383 -3.199 1 96.62 94 SER A CA 1
ATOM 755 C C . SER A 1 94 ? -16.609 -13.117 -3.439 1 96.62 94 SER A C 1
ATOM 757 O O . SER A 1 94 ? -16.578 -12.594 -4.559 1 96.62 94 SER A O 1
ATOM 759 N N . ASP A 1 95 ? -15.93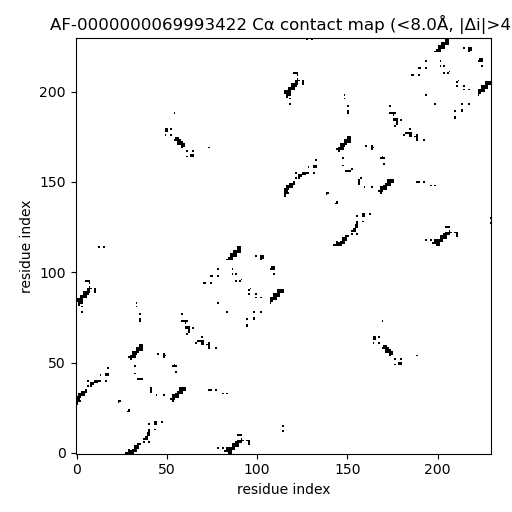8 -12.641 -2.398 1 96.31 95 ASP A N 1
ATOM 760 C CA . ASP A 1 95 ? -15.172 -11.406 -2.535 1 96.31 95 ASP A CA 1
ATOM 761 C C . ASP A 1 95 ? -13.977 -11.602 -3.461 1 96.31 95 ASP A C 1
ATOM 763 O O . ASP A 1 95 ? -13.648 -10.719 -4.262 1 96.31 95 ASP A O 1
ATOM 767 N N . THR A 1 96 ? -13.297 -12.773 -3.311 1 97.06 96 THR A N 1
ATOM 768 C CA . THR A 1 96 ? -12.188 -13.109 -4.203 1 97.06 96 THR A CA 1
ATOM 769 C C . THR A 1 96 ? -12.68 -13.273 -5.637 1 97.06 96 THR A C 1
ATOM 771 O O . THR A 1 96 ? -12.086 -12.719 -6.566 1 97.06 96 THR A O 1
ATOM 774 N N . GLU A 1 97 ? -13.773 -13.945 -5.746 1 97.81 97 GLU A N 1
ATOM 775 C CA . GLU A 1 97 ? -14.352 -14.18 -7.062 1 97.81 97 GLU A CA 1
ATOM 776 C C . GLU A 1 97 ? -14.758 -12.875 -7.73 1 97.81 97 GLU A C 1
ATOM 778 O O . GLU A 1 97 ? -14.562 -12.695 -8.938 1 97.81 97 GLU A O 1
ATOM 783 N N . GLU A 1 98 ? -15.32 -12.016 -7.004 1 98.38 98 GLU A N 1
ATOM 784 C CA . GLU A 1 98 ? -15.727 -10.719 -7.531 1 98.38 98 GLU A CA 1
ATOM 785 C C . GLU A 1 98 ? -14.523 -9.906 -8 1 98.38 98 GLU A C 1
ATOM 787 O O . GLU A 1 98 ? -14.57 -9.25 -9.039 1 98.38 98 GLU A O 1
ATOM 792 N N . LEU A 1 99 ? -13.445 -9.945 -7.246 1 98.56 99 LEU A N 1
ATOM 793 C CA . LEU A 1 99 ? -12.234 -9.242 -7.648 1 98.56 99 LEU A CA 1
ATOM 794 C C . LEU A 1 99 ? -11.711 -9.773 -8.977 1 98.56 99 LEU A C 1
ATOM 796 O O . LEU A 1 99 ? -11.375 -9 -9.875 1 98.56 99 LEU A O 1
ATOM 800 N N . VAL A 1 100 ? -11.68 -11.07 -9.109 1 98.75 100 VAL A N 1
ATOM 801 C CA . VAL A 1 100 ? -11.18 -11.703 -10.328 1 98.75 100 VAL A CA 1
ATOM 802 C C . VAL A 1 100 ? -12.07 -11.32 -11.508 1 98.75 100 VAL A C 1
ATOM 804 O O . VAL A 1 100 ? -11.578 -10.992 -12.586 1 98.75 100 VAL A O 1
ATOM 807 N N . ALA A 1 101 ? -13.344 -11.328 -11.281 1 98.81 101 ALA A N 1
ATOM 808 C CA . ALA A 1 101 ? -14.297 -10.969 -12.336 1 98.81 101 ALA A CA 1
ATOM 809 C C . ALA A 1 101 ? -14.086 -9.531 -12.789 1 98.81 101 ALA A C 1
ATOM 811 O O . ALA A 1 101 ? -14.109 -9.242 -13.992 1 98.81 101 ALA A O 1
ATOM 812 N N . GLN A 1 102 ? -13.914 -8.68 -11.883 1 98.75 102 GLN A N 1
ATOM 813 C CA . GLN A 1 102 ? -13.688 -7.273 -12.203 1 98.75 102 GLN A CA 1
ATOM 814 C C . GLN A 1 102 ? -12.375 -7.086 -12.961 1 98.75 102 GLN A C 1
ATOM 816 O O . GLN A 1 102 ? -12.305 -6.297 -13.898 1 98.75 102 GLN A O 1
ATOM 821 N N . ALA A 1 103 ? -11.32 -7.773 -12.508 1 98.88 103 ALA A N 1
ATOM 822 C CA . ALA A 1 103 ? -10.039 -7.707 -13.203 1 98.88 103 ALA A CA 1
ATOM 823 C C . ALA A 1 103 ? -10.188 -8.117 -14.664 1 98.88 103 ALA A C 1
ATOM 825 O O . ALA A 1 103 ? -9.703 -7.43 -15.562 1 98.88 103 ALA A O 1
ATOM 826 N N . ARG A 1 104 ? -10.867 -9.195 -14.867 1 98.69 104 ARG A N 1
ATOM 827 C CA . ARG A 1 104 ? -11.102 -9.695 -16.219 1 98.69 104 ARG A CA 1
ATOM 828 C C . ARG A 1 104 ? -11.891 -8.68 -17.047 1 98.69 104 ARG A C 1
ATOM 830 O O . ARG A 1 104 ? -11.555 -8.422 -18.203 1 98.69 104 ARG A O 1
ATOM 837 N N . ALA A 1 105 ? -12.859 -8.125 -16.422 1 98.5 105 ALA A N 1
ATOM 838 C CA . ALA A 1 105 ? -13.695 -7.148 -17.109 1 98.5 105 ALA A CA 1
ATOM 839 C C . ALA A 1 105 ? -12.883 -5.922 -17.516 1 98.5 105 ALA A C 1
ATOM 841 O O . ALA A 1 105 ? -13.195 -5.27 -18.516 1 98.5 105 ALA A O 1
ATOM 842 N N . ASN A 1 106 ? -11.867 -5.652 -16.844 1 98.25 106 ASN A N 1
ATOM 843 C CA . ASN A 1 106 ? -11.023 -4.496 -17.125 1 98.25 106 ASN A CA 1
ATOM 844 C C . ASN A 1 106 ? -9.844 -4.863 -18.031 1 98.25 106 ASN A C 1
ATOM 846 O O . ASN A 1 106 ? -8.953 -4.047 -18.25 1 98.25 106 ASN A O 1
ATOM 850 N N . GLY A 1 107 ? -9.727 -6.098 -18.438 1 98.44 107 GLY A N 1
ATOM 851 C CA . GLY A 1 107 ? -8.711 -6.531 -19.375 1 98.44 107 GLY A CA 1
ATOM 852 C C . GLY A 1 107 ? -7.387 -6.867 -18.719 1 98.44 107 GLY A C 1
ATOM 853 O O . GLY A 1 107 ? -6.344 -6.906 -19.375 1 98.44 107 GLY A O 1
ATOM 854 N N . ILE A 1 108 ? -7.426 -7.07 -17.453 1 98.69 108 ILE A N 1
ATOM 855 C CA . ILE A 1 108 ? -6.215 -7.434 -16.719 1 98.69 108 ILE A CA 1
ATOM 856 C C . ILE A 1 108 ? -6.027 -8.953 -16.766 1 98.69 108 ILE A C 1
ATOM 858 O O . ILE A 1 108 ? -6.98 -9.703 -16.547 1 98.69 108 ILE A O 1
ATOM 862 N N . ASP A 1 109 ? -4.805 -9.414 -17.062 1 98.5 109 ASP A N 1
ATOM 863 C CA . ASP A 1 109 ? -4.504 -10.844 -17 1 98.5 109 ASP A CA 1
ATOM 864 C C . ASP A 1 109 ? -4.777 -11.414 -15.617 1 98.5 109 ASP A C 1
ATOM 866 O O . ASP A 1 109 ? -4.426 -10.797 -14.609 1 98.5 109 ASP A O 1
ATOM 870 N N . THR A 1 110 ? -5.449 -12.508 -15.617 1 98.75 110 THR A N 1
ATOM 871 C CA . THR A 1 110 ? -5.77 -13.156 -14.344 1 98.75 110 THR A CA 1
ATOM 872 C C . THR A 1 110 ? -5.391 -14.633 -14.375 1 98.75 110 THR A C 1
ATOM 874 O O . THR A 1 110 ? -5.559 -15.297 -15.398 1 98.75 110 THR A O 1
ATOM 877 N N . HIS A 1 111 ? -4.809 -15.172 -13.266 1 98.38 111 HIS A N 1
ATOM 878 C CA . HIS A 1 111 ? -4.508 -16.578 -13.07 1 98.38 111 HIS A CA 1
ATOM 879 C C . HIS A 1 111 ? -5.062 -17.078 -11.742 1 98.38 111 HIS A C 1
ATOM 881 O O . HIS A 1 111 ? -4.625 -16.641 -10.672 1 98.38 111 HIS A O 1
ATOM 887 N N . SER A 1 112 ? -5.977 -18.016 -11.805 1 98.12 112 SER A N 1
ATOM 888 C CA . SER A 1 112 ? -6.52 -18.656 -10.609 1 98.12 112 SER A CA 1
ATOM 889 C C . SER A 1 112 ? -5.797 -19.953 -10.289 1 98.12 112 SER A C 1
ATOM 891 O O . SER A 1 112 ? -5.688 -20.828 -11.148 1 98.12 112 SER A O 1
ATOM 893 N N . ILE A 1 113 ? -5.371 -20.031 -9.07 1 97.88 113 ILE A N 1
ATOM 894 C CA . ILE A 1 113 ? -4.637 -21.203 -8.609 1 97.88 113 ILE A CA 1
ATOM 895 C C . ILE A 1 113 ? -5.594 -22.172 -7.93 1 97.88 113 ILE A C 1
ATOM 897 O O . ILE A 1 113 ? -6.43 -21.781 -7.117 1 97.88 113 ILE A O 1
ATOM 901 N N . ASP A 1 114 ? -5.531 -23.453 -8.312 1 90.75 114 ASP A N 1
ATOM 902 C CA . ASP A 1 114 ? -6.312 -24.516 -7.684 1 90.75 114 ASP A CA 1
ATOM 903 C C . ASP A 1 114 ? -5.473 -25.297 -6.668 1 90.75 114 ASP A C 1
ATOM 905 O O . ASP A 1 114 ? -4.305 -25.594 -6.926 1 90.75 114 ASP A O 1
ATOM 909 N N . ASP A 1 115 ? -6.02 -25.172 -5.336 1 79.94 115 ASP A N 1
ATOM 910 C CA . ASP A 1 115 ? -5.32 -25.922 -4.293 1 79.94 115 ASP A CA 1
ATOM 911 C C . ASP A 1 115 ? -5.484 -27.422 -4.496 1 79.94 115 ASP A C 1
ATOM 913 O O . ASP A 1 115 ? -6.492 -27.875 -5.039 1 79.94 115 ASP A O 1
ATOM 917 N N . MET B 1 1 ? -8.68 13.922 -2.07 1 97.38 1 MET B N 1
ATOM 918 C CA . MET B 1 1 ? -7.254 14.172 -2.277 1 97.38 1 MET B CA 1
ATOM 919 C C . MET B 1 1 ? -6.414 13 -1.783 1 97.38 1 MET B C 1
ATO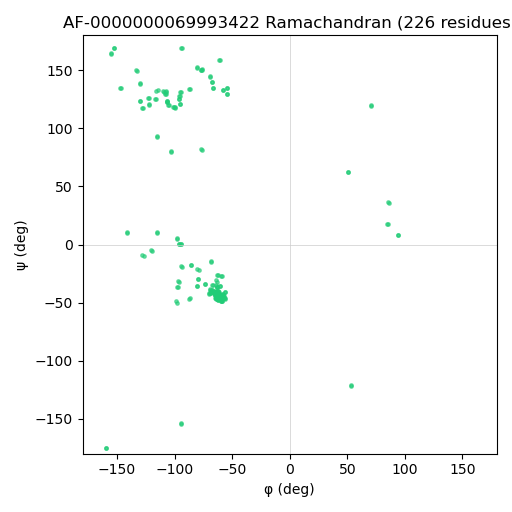M 921 O O . MET B 1 1 ? -6.781 12.336 -0.814 1 97.38 1 MET B O 1
ATOM 925 N N . ARG B 1 2 ? -5.305 12.688 -2.486 1 98.81 2 ARG B N 1
ATOM 926 C CA . ARG B 1 2 ? -4.312 11.695 -2.096 1 98.81 2 ARG B CA 1
ATOM 927 C C . ARG B 1 2 ? -3.143 12.344 -1.364 1 98.81 2 ARG B C 1
ATOM 929 O O . ARG B 1 2 ? -2.471 13.219 -1.914 1 98.81 2 ARG B O 1
ATOM 936 N N . VAL B 1 3 ? -2.893 11.891 -0.081 1 98.88 3 VAL B N 1
ATOM 937 C CA . VAL B 1 3 ? -1.886 12.539 0.755 1 98.88 3 VAL B CA 1
ATOM 938 C C . VAL B 1 3 ? -0.844 11.508 1.195 1 98.88 3 VAL B C 1
ATOM 940 O O . VAL B 1 3 ? -1.191 10.438 1.701 1 98.88 3 VAL B O 1
ATOM 943 N N . LEU B 1 4 ? 0.395 11.828 0.918 1 98.94 4 LEU B N 1
ATOM 944 C CA . LEU B 1 4 ? 1.512 11.055 1.455 1 98.94 4 LEU B CA 1
ATOM 945 C C . LEU B 1 4 ? 2.062 11.711 2.721 1 98.94 4 LEU B C 1
ATOM 947 O O . LEU B 1 4 ? 2.379 12.898 2.723 1 98.94 4 LEU B O 1
ATOM 951 N N . ILE B 1 5 ? 2.133 10.938 3.824 1 98.75 5 ILE B N 1
ATOM 952 C CA . ILE B 1 5 ? 2.684 11.414 5.09 1 98.75 5 ILE B CA 1
ATOM 953 C C . ILE B 1 5 ? 4.039 10.758 5.34 1 98.75 5 ILE B C 1
ATOM 955 O O . ILE B 1 5 ? 4.18 9.539 5.207 1 98.75 5 ILE B O 1
ATOM 959 N N . CYS B 1 6 ? 4.996 11.547 5.641 1 98.06 6 CYS B N 1
ATOM 960 C CA . CYS B 1 6 ? 6.301 11.016 6.02 1 98.06 6 CYS B CA 1
ATOM 961 C C . CYS B 1 6 ? 6.832 11.711 7.266 1 98.06 6 CYS B C 1
ATOM 963 O O . CYS B 1 6 ? 6.469 12.852 7.547 1 98.06 6 CYS B O 1
ATOM 965 N N . ALA B 1 7 ? 7.605 10.977 8.023 1 97.56 7 ALA B N 1
ATOM 966 C CA . ALA B 1 7 ? 8.219 11.445 9.266 1 97.56 7 ALA B CA 1
ATOM 967 C C . ALA B 1 7 ? 9.477 10.648 9.586 1 97.56 7 ALA B C 1
ATOM 969 O O . ALA B 1 7 ? 9.734 9.609 8.977 1 97.56 7 ALA B O 1
ATOM 970 N N . GLY B 1 8 ? 10.266 11.242 10.547 1 95.94 8 GLY B N 1
ATOM 971 C CA . GLY B 1 8 ? 11.398 10.477 11.047 1 95.94 8 GLY B CA 1
ATOM 972 C C . GLY B 1 8 ? 10.984 9.18 11.719 1 95.94 8 GLY B C 1
ATOM 973 O O . GLY B 1 8 ? 9.859 9.055 12.203 1 95.94 8 GLY B O 1
ATOM 974 N N . ARG B 1 9 ? 11.938 8.234 11.805 1 92.12 9 ARG B N 1
ATOM 975 C CA . ARG B 1 9 ? 11.711 6.887 12.312 1 92.12 9 ARG B CA 1
ATOM 976 C C . ARG B 1 9 ? 11.195 6.922 13.75 1 92.12 9 ARG B C 1
ATOM 978 O O . ARG B 1 9 ? 10.406 6.066 14.148 1 92.12 9 ARG B O 1
ATOM 985 N N . TYR B 1 10 ? 11.516 7.926 14.484 1 91.44 10 TYR B N 1
ATOM 986 C CA . TYR B 1 10 ? 11.203 7.938 15.906 1 91.44 10 TYR B CA 1
ATOM 987 C C . TYR B 1 10 ? 10.211 9.047 16.234 1 91.44 10 TYR B C 1
ATOM 989 O O . TYR B 1 10 ? 10 9.367 17.406 1 91.44 10 TYR B O 1
ATOM 997 N N . TYR B 1 11 ? 9.734 9.547 15.227 1 95.5 11 TYR B N 1
ATOM 998 C CA . TYR B 1 11 ? 8.75 10.602 15.461 1 95.5 11 TYR B CA 1
ATOM 999 C C . TYR B 1 11 ? 7.496 10.031 16.125 1 95.5 11 TYR B C 1
ATOM 1001 O O . TYR B 1 11 ? 6.945 9.031 15.656 1 95.5 11 TYR B O 1
ATOM 1009 N N . MET B 1 12 ? 6.953 10.758 17.219 1 93.75 12 MET B N 1
ATOM 1010 C CA . MET B 1 12 ? 5.902 10.086 17.984 1 93.75 12 MET B CA 1
ATOM 1011 C C . MET B 1 12 ? 4.816 11.078 18.391 1 93.75 12 MET B C 1
ATOM 1013 O O . MET B 1 12 ? 3.967 10.758 19.234 1 93.75 12 MET B O 1
ATOM 1017 N N . ASN B 1 13 ? 4.836 12.312 17.859 1 96.56 13 ASN B N 1
ATOM 1018 C CA . ASN B 1 13 ? 3.814 13.273 18.266 1 96.56 13 ASN B CA 1
ATOM 1019 C C . ASN B 1 13 ? 2.477 12.984 17.594 1 96.56 13 ASN B C 1
ATOM 1021 O O . ASN B 1 13 ? 2.082 13.695 16.656 1 96.56 13 ASN B O 1
ATOM 1025 N N . ALA B 1 14 ? 1.785 12.078 18.125 1 96.31 14 ALA B N 1
ATOM 1026 C CA . ALA B 1 14 ? 0.529 11.586 17.578 1 96.31 14 ALA B CA 1
ATOM 1027 C C . ALA B 1 14 ? -0.542 12.672 17.594 1 96.31 14 ALA B C 1
ATOM 1029 O O . ALA B 1 14 ? -1.332 12.781 16.641 1 96.31 14 ALA B O 1
ATOM 1030 N N . ALA B 1 15 ? -0.575 13.422 18.656 1 97.06 15 ALA B N 1
ATOM 1031 C CA . ALA B 1 15 ? -1.597 14.461 18.781 1 97.06 15 ALA B CA 1
ATOM 1032 C C . ALA B 1 15 ? -1.47 15.492 17.672 1 97.06 15 ALA B C 1
ATOM 1034 O O . ALA B 1 15 ? -2.471 15.906 17.078 1 97.06 15 ALA B O 1
ATOM 1035 N N . LEU B 1 16 ? -0.288 15.891 17.391 1 97.75 16 LEU B N 1
ATOM 1036 C CA . LEU B 1 16 ? -0.063 16.859 16.312 1 97.75 16 LEU B CA 1
ATOM 1037 C C . LEU B 1 16 ? -0.424 16.25 14.961 1 97.75 16 LEU B C 1
ATOM 1039 O O . LEU B 1 16 ? -1.037 16.922 14.125 1 97.75 16 LEU B O 1
ATOM 1043 N N . CYS B 1 17 ? -0.08 15.047 14.719 1 97.31 17 CYS B N 1
ATOM 1044 C CA . CYS B 1 17 ? -0.415 14.359 13.477 1 97.31 17 CYS B CA 1
ATOM 1045 C C . CYS B 1 17 ? -1.922 14.344 13.25 1 97.31 17 CYS B C 1
ATOM 1047 O O . CYS B 1 17 ? -2.395 14.695 12.172 1 97.31 17 CYS B O 1
ATOM 1049 N N . ARG B 1 18 ? -2.623 14.016 14.281 1 97.62 18 ARG B N 1
ATOM 1050 C CA . ARG B 1 18 ? -4.078 13.953 14.164 1 97.62 18 ARG B CA 1
ATOM 1051 C C . ARG B 1 18 ? -4.656 15.336 13.867 1 97.62 18 ARG B C 1
ATOM 1053 O O . ARG B 1 18 ? -5.52 15.477 13 1 97.62 18 ARG B O 1
ATOM 1060 N N . LYS B 1 19 ? -4.188 16.266 14.578 1 98 19 LYS B N 1
ATOM 1061 C CA . LYS B 1 19 ? -4.656 17.641 14.367 1 98 19 LYS B CA 1
ATOM 1062 C C . LYS B 1 19 ? -4.422 18.094 12.93 1 98 19 LYS B C 1
ATOM 1064 O O . LYS B 1 19 ? -5.305 18.688 12.305 1 98 19 LYS B O 1
ATOM 1069 N N . VAL B 1 20 ? -3.26 17.812 12.406 1 98.12 20 VAL B N 1
ATOM 1070 C CA . VAL B 1 20 ? -2.898 18.203 11.047 1 98.12 20 VAL B CA 1
ATOM 1071 C C . VAL B 1 20 ? -3.803 17.484 10.039 1 98.12 20 VAL B C 1
ATOM 1073 O O . VAL B 1 20 ? -4.363 18.109 9.141 1 98.12 20 VAL B O 1
ATOM 1076 N N . LEU B 1 21 ? -3.99 16.234 10.219 1 98.25 21 LEU B N 1
ATOM 1077 C CA . LEU B 1 21 ? -4.832 15.453 9.32 1 98.25 21 LEU B CA 1
ATOM 1078 C C . LEU B 1 21 ? -6.27 15.961 9.336 1 98.25 21 LEU B C 1
ATOM 1080 O O . LEU B 1 21 ? -6.902 16.094 8.289 1 98.25 21 LEU B O 1
ATOM 1084 N N . GLU B 1 22 ? -6.715 16.297 10.523 1 98.38 22 GLU B N 1
ATOM 1085 C CA . GLU B 1 22 ? -8.078 16.797 10.648 1 98.38 22 GLU B CA 1
ATOM 1086 C C . GLU B 1 22 ? -8.25 18.125 9.93 1 98.38 22 GLU B C 1
ATOM 1088 O O . GLU B 1 22 ? -9.258 18.359 9.266 1 98.38 22 GLU B O 1
ATOM 1093 N N . ALA B 1 23 ? -7.289 18.938 10.062 1 98.19 23 ALA B N 1
ATOM 1094 C CA . ALA B 1 23 ? -7.348 20.25 9.422 1 98.19 23 ALA B CA 1
ATOM 1095 C C . ALA B 1 23 ? -7.371 20.109 7.898 1 98.19 23 ALA B C 1
ATOM 1097 O O . ALA B 1 23 ? -8.188 20.734 7.227 1 98.19 23 ALA B O 1
ATOM 1098 N N . TYR B 1 24 ? -6.52 19.297 7.332 1 98.06 24 TYR B N 1
ATOM 1099 C CA . TYR B 1 24 ? -6.465 19.125 5.883 1 98.06 24 TYR B CA 1
ATOM 1100 C C . TYR B 1 24 ? -7.723 18.438 5.371 1 98.06 24 TYR B C 1
ATOM 1102 O O . TYR B 1 24 ? -8.242 18.781 4.312 1 98.06 24 TYR B O 1
ATOM 1110 N N . HIS B 1 25 ? -8.203 17.469 6.117 1 98.44 25 HIS B N 1
ATOM 1111 C CA . HIS B 1 25 ? -9.398 16.75 5.719 1 98.44 25 HIS B CA 1
ATOM 1112 C C . HIS B 1 25 ? -10.617 17.656 5.68 1 98.44 25 HIS B C 1
ATOM 1114 O O . HIS B 1 25 ? -11.438 17.562 4.766 1 98.44 25 HIS B O 1
ATOM 1120 N N . ALA B 1 26 ? -10.742 18.578 6.668 1 98 26 ALA B N 1
ATOM 1121 C CA . ALA B 1 26 ? -11.859 19.516 6.738 1 98 26 ALA B CA 1
ATOM 1122 C C . ALA B 1 26 ? -11.859 20.469 5.543 1 98 26 ALA B C 1
ATOM 1124 O O . ALA B 1 26 ? -12.922 20.844 5.039 1 98 26 ALA B O 1
ATOM 1125 N N . ARG B 1 27 ? -10.742 20.75 5.059 1 97.19 27 ARG B N 1
ATOM 1126 C CA . ARG B 1 27 ? -10.602 21.75 4.008 1 97.19 27 ARG B CA 1
ATOM 1127 C C . ARG B 1 27 ? -10.781 21.125 2.627 1 97.19 27 ARG B C 1
ATOM 1129 O O . ARG B 1 27 ? -11.461 21.688 1.767 1 97.19 27 ARG B O 1
ATOM 1136 N N . GLN B 1 28 ? -10.141 19.984 2.33 1 96.12 28 GLN B N 1
ATOM 1137 C CA . GLN B 1 28 ? -10.062 19.469 0.965 1 96.12 28 GLN B CA 1
ATOM 1138 C C . GLN B 1 28 ? -10.539 18.031 0.89 1 96.12 28 GLN B C 1
ATOM 1140 O O . GLN B 1 28 ? -10.75 17.5 -0.201 1 96.12 28 GLN B O 1
ATOM 1145 N N . GLY B 1 29 ? -10.758 17.406 2.061 1 97.81 29 GLY B N 1
ATOM 1146 C CA . GLY B 1 29 ? -11.109 15.992 2.051 1 97.81 29 GLY B CA 1
ATOM 1147 C C . GLY B 1 29 ? -9.961 15.094 1.649 1 97.81 29 GLY B C 1
ATOM 1148 O O . GLY B 1 29 ? -9.398 15.242 0.567 1 97.81 29 GLY B O 1
ATOM 1149 N N . ILE B 1 30 ? -9.547 14.219 2.471 1 98.62 30 ILE B N 1
ATOM 1150 C CA . ILE B 1 30 ? -8.523 13.227 2.17 1 98.62 30 ILE B CA 1
ATOM 1151 C C . ILE B 1 30 ? -9.18 11.883 1.858 1 98.62 30 ILE B C 1
ATOM 1153 O O . ILE B 1 30 ? -9.844 11.297 2.717 1 98.62 30 ILE B O 1
ATOM 1157 N N . GLU B 1 31 ? -8.961 11.398 0.643 1 98.75 31 GLU B N 1
ATOM 1158 C CA . GLU B 1 31 ? -9.578 10.148 0.205 1 98.75 31 GLU B CA 1
ATOM 1159 C C . GLU B 1 31 ? -8.609 8.969 0.363 1 98.75 31 GLU B C 1
ATOM 1161 O O . GLU B 1 31 ? -9.039 7.84 0.601 1 98.75 31 GLU B O 1
ATOM 1166 N N . VAL B 1 32 ? -7.375 9.25 0.108 1 98.94 32 VAL B N 1
ATOM 1167 C CA . VAL B 1 32 ? -6.348 8.211 0.168 1 98.94 32 VAL B CA 1
ATOM 1168 C C . VAL B 1 32 ? -5.18 8.695 1.028 1 98.94 32 VAL B C 1
ATOM 1170 O O . VAL B 1 32 ? -4.641 9.781 0.803 1 98.94 32 VAL B O 1
ATOM 1173 N N . LEU B 1 33 ? -4.855 7.938 2.041 1 98.94 33 LEU B N 1
ATOM 1174 C CA . LEU B 1 33 ? -3.707 8.188 2.902 1 98.94 33 LEU B CA 1
ATOM 1175 C C . LEU B 1 33 ? -2.582 7.199 2.602 1 98.94 33 LEU B C 1
ATOM 1177 O O . LEU B 1 33 ? -2.768 5.984 2.711 1 98.94 33 LEU B O 1
ATOM 1181 N N . VAL B 1 34 ? -1.42 7.727 2.195 1 98.94 34 VAL B N 1
ATOM 1182 C CA . VAL B 1 34 ? -0.245 6.941 1.835 1 98.94 34 VAL B CA 1
ATOM 1183 C C . VAL B 1 34 ? 0.84 7.117 2.895 1 98.94 34 VAL B C 1
ATOM 1185 O O . VAL B 1 34 ? 1.126 8.234 3.318 1 98.94 34 VAL B O 1
ATOM 1188 N N . HIS B 1 35 ? 1.414 6.02 3.357 1 98.75 35 HIS B N 1
ATOM 1189 C CA . HIS B 1 35 ? 2.543 6.125 4.277 1 98.75 35 HIS B CA 1
ATOM 1190 C C . HIS B 1 35 ? 3.459 4.91 4.168 1 98.75 35 HIS B C 1
ATOM 1192 O O . HIS B 1 35 ? 3.109 3.922 3.516 1 98.75 35 HIS B O 1
ATOM 1198 N N . GLY B 1 36 ? 4.605 4.957 4.766 1 98.19 36 GLY B N 1
ATOM 1199 C CA . GLY B 1 36 ? 5.641 3.953 4.578 1 98.19 36 GLY B CA 1
ATOM 1200 C C . GLY B 1 36 ? 5.656 2.9 5.668 1 98.19 36 GLY B C 1
ATOM 1201 O O . GLY B 1 36 ? 6.535 2.033 5.688 1 98.19 36 GLY B O 1
ATOM 1202 N N . GLY B 1 37 ? 4.758 2.934 6.539 1 96 37 GLY B N 1
ATOM 1203 C CA . GLY B 1 37 ? 4.75 1.98 7.637 1 96 37 GLY B CA 1
ATOM 1204 C C . GLY B 1 37 ? 5.59 2.424 8.82 1 96 37 GLY B C 1
ATOM 1205 O O . GLY B 1 37 ? 6.266 1.606 9.445 1 96 37 GLY B O 1
ATOM 1206 N N . ASN B 1 38 ? 5.594 3.682 9.07 1 91.5 38 ASN B N 1
ATOM 1207 C CA . ASN B 1 38 ? 6.289 4.195 10.242 1 91.5 38 ASN B CA 1
ATOM 1208 C C . ASN B 1 38 ? 5.816 3.5 11.523 1 91.5 38 ASN B C 1
ATOM 1210 O O . ASN B 1 38 ? 4.613 3.404 11.773 1 91.5 38 ASN B O 1
ATOM 1214 N N . GLN B 1 39 ? 6.746 3.029 12.305 1 88.69 39 GLN B N 1
ATOM 1215 C CA . GLN B 1 39 ? 6.441 2.186 13.453 1 88.69 39 GLN B CA 1
ATOM 1216 C C . GLN B 1 39 ? 5.609 2.939 14.484 1 88.69 39 GLN B C 1
ATOM 1218 O O . GLN B 1 39 ? 4.73 2.359 15.125 1 88.69 39 GLN B O 1
ATOM 1223 N N . HIS B 1 40 ? 5.848 4.238 14.68 1 90.25 40 HIS B N 1
ATOM 1224 C CA . HIS B 1 40 ? 5.191 5.008 15.727 1 90.25 40 HIS B CA 1
ATOM 1225 C C . HIS B 1 40 ? 4 5.785 15.172 1 90.25 40 HIS B C 1
ATOM 1227 O O . HIS B 1 40 ? 2.875 5.633 15.656 1 90.25 40 HIS B O 1
ATOM 1233 N N . LEU B 1 41 ? 4.262 6.5 14.086 1 94.75 41 LEU B N 1
ATOM 1234 C CA . LEU B 1 41 ? 3.23 7.363 13.523 1 94.75 41 LEU B CA 1
ATOM 1235 C C . LEU B 1 41 ? 2.223 6.551 12.719 1 94.75 41 LEU B C 1
ATOM 1237 O O . LEU B 1 41 ? 1.078 6.973 12.547 1 94.75 41 LEU B O 1
ATOM 1241 N N . GLY B 1 42 ? 2.633 5.406 12.297 1 95.31 42 GLY B N 1
ATOM 1242 C CA . GLY B 1 42 ? 1.811 4.586 11.422 1 95.31 42 GLY B CA 1
ATOM 1243 C C . GLY B 1 42 ? 0.47 4.223 12.031 1 95.31 42 GLY B C 1
ATOM 1244 O O . GLY B 1 42 ? -0.559 4.27 11.352 1 95.31 42 GLY B O 1
ATOM 1245 N N . SER B 1 43 ? 0.504 3.863 13.297 1 95 43 SER B N 1
ATOM 1246 C CA . SER B 1 43 ? -0.735 3.482 13.969 1 95 43 SER B CA 1
ATOM 1247 C C . SER B 1 43 ? -1.708 4.656 14.039 1 95 43 SER B C 1
ATOM 1249 O O . SER B 1 43 ? -2.904 4.492 13.797 1 95 43 SER B O 1
ATOM 1251 N N . THR B 1 44 ? -1.194 5.812 14.383 1 96.62 44 THR B N 1
ATOM 1252 C CA . THR B 1 44 ? -2.014 7.02 14.453 1 96.62 44 THR B CA 1
ATOM 1253 C C . THR B 1 44 ? -2.619 7.34 13.094 1 96.62 44 THR B C 1
ATOM 1255 O O . THR B 1 44 ? -3.807 7.66 12.992 1 96.62 44 THR B O 1
ATOM 1258 N N . LEU B 1 45 ? -1.806 7.238 12.078 1 98.25 45 LEU B N 1
ATOM 1259 C CA . LEU B 1 45 ? -2.252 7.508 10.719 1 98.25 45 LEU B CA 1
ATOM 1260 C C . LEU B 1 45 ? -3.377 6.562 10.312 1 98.25 45 LEU B C 1
ATOM 1262 O O . LEU B 1 45 ? -4.41 7 9.805 1 98.25 45 LEU B O 1
ATOM 1266 N N . GLU B 1 46 ? -3.182 5.285 10.578 1 97.88 46 GLU B N 1
ATOM 1267 C CA . GLU B 1 46 ? -4.152 4.293 10.125 1 97.88 46 GLU B CA 1
ATOM 1268 C C . GLU B 1 46 ? -5.426 4.348 10.969 1 97.88 46 GLU B C 1
ATOM 1270 O O . GLU B 1 46 ? -6.527 4.148 10.445 1 97.88 46 GLU B O 1
ATOM 1275 N N . ASP B 1 47 ? -5.285 4.66 12.289 1 97.5 47 ASP B N 1
ATOM 1276 C CA . ASP B 1 47 ? -6.473 4.859 13.117 1 97.5 47 ASP B CA 1
ATOM 1277 C C . ASP B 1 47 ? -7.332 6 12.57 1 97.5 47 ASP B C 1
ATOM 1279 O O . ASP B 1 47 ? -8.547 5.855 12.43 1 97.5 47 ASP B O 1
ATOM 1283 N N . TRP B 1 48 ? -6.688 7.062 12.305 1 98.31 48 TRP B N 1
ATOM 1284 C CA . TRP B 1 48 ? -7.398 8.211 11.758 1 98.31 48 TRP B CA 1
ATOM 1285 C C . TRP B 1 48 ? -8.086 7.855 10.445 1 98.31 48 TRP B C 1
ATOM 1287 O O . TRP B 1 48 ? -9.25 8.211 10.234 1 98.31 48 TRP B O 1
ATOM 1297 N N . ALA B 1 49 ? -7.359 7.211 9.523 1 98.62 49 ALA B N 1
ATOM 1298 C CA . ALA B 1 49 ? -7.918 6.832 8.227 1 98.62 49 ALA B CA 1
ATOM 1299 C C . ALA B 1 49 ? -9.133 5.922 8.398 1 98.62 49 ALA B C 1
ATOM 1301 O O . ALA B 1 49 ? -10.133 6.07 7.691 1 98.62 49 ALA B O 1
ATOM 1302 N N . ARG B 1 50 ? -9.023 4.969 9.305 1 98.25 50 ARG B N 1
ATOM 1303 C CA . ARG B 1 50 ? -10.125 4.047 9.562 1 98.25 50 ARG B CA 1
ATOM 1304 C C . ARG B 1 50 ? -11.344 4.789 10.094 1 98.25 50 ARG B C 1
ATOM 1306 O O . ARG B 1 50 ? -12.477 4.473 9.734 1 98.25 50 ARG B O 1
ATOM 1313 N N . GLU B 1 51 ? -11.125 5.809 10.914 1 98 51 GLU B N 1
ATOM 1314 C CA . GLU B 1 51 ? -12.203 6.598 11.484 1 98 51 GLU B CA 1
ATOM 1315 C C . GLU B 1 51 ? -12.898 7.438 10.414 1 98 51 GLU B C 1
ATOM 1317 O O . GLU B 1 51 ? -14.125 7.582 10.43 1 98 51 GLU B O 1
ATOM 1322 N N . THR B 1 52 ? -12.164 7.984 9.5 1 97.94 52 THR B N 1
ATOM 1323 C CA . THR B 1 52 ? -12.703 8.961 8.562 1 97.94 52 THR B CA 1
ATOM 1324 C C . THR B 1 52 ? -13.156 8.281 7.273 1 97.94 52 THR B C 1
ATOM 1326 O O . THR B 1 52 ? -13.875 8.875 6.473 1 97.94 52 THR B O 1
ATOM 1329 N N . GLY B 1 53 ? -12.656 7.059 7.035 1 98 53 GLY B N 1
ATOM 1330 C CA . GLY B 1 53 ? -13.023 6.316 5.836 1 98 53 GLY B CA 1
ATOM 1331 C C . GLY B 1 53 ? -12.039 6.504 4.695 1 98 53 GLY B C 1
ATOM 1332 O O . GLY B 1 53 ? -12.312 6.102 3.564 1 98 53 GLY B O 1
ATOM 1333 N N . ALA B 1 54 ? -10.93 7.145 4.965 1 98.69 54 ALA B N 1
ATOM 1334 C CA . ALA B 1 54 ? -9.891 7.246 3.947 1 98.69 54 ALA B CA 1
ATOM 1335 C C . ALA B 1 54 ? -9.273 5.879 3.652 1 98.69 54 ALA B C 1
ATOM 1337 O O . ALA B 1 54 ? -9.062 5.078 4.566 1 98.69 54 ALA B O 1
ATOM 1338 N N . HIS B 1 55 ? -9.008 5.605 2.389 1 98.75 55 HIS B N 1
ATOM 1339 C CA . HIS B 1 55 ? -8.258 4.402 2.033 1 98.75 55 HIS B CA 1
ATOM 1340 C C . HIS B 1 55 ? -6.805 4.508 2.475 1 98.75 55 HIS B C 1
ATOM 1342 O O . HIS B 1 55 ? -6.238 5.605 2.512 1 98.75 55 HIS B O 1
ATOM 1348 N N . ILE B 1 56 ? -6.297 3.396 2.871 1 98.75 56 ILE B N 1
ATOM 1349 C CA . ILE B 1 56 ? -4.895 3.344 3.266 1 98.75 56 ILE B CA 1
ATOM 1350 C C . ILE B 1 56 ? -4.086 2.613 2.197 1 98.75 56 ILE B C 1
ATOM 1352 O O . ILE B 1 56 ? -4.512 1.575 1.688 1 98.75 56 ILE B O 1
ATOM 1356 N N . VAL B 1 57 ? -2.977 3.158 1.778 1 98.94 57 VAL B N 1
ATOM 1357 C CA . VAL B 1 57 ? -1.962 2.48 0.978 1 98.94 57 VAL B CA 1
ATOM 1358 C C . VAL B 1 57 ? -0.617 2.529 1.699 1 98.94 57 VAL B C 1
ATOM 1360 O O . VAL B 1 57 ? -0.101 3.611 1.991 1 98.94 57 VAL B O 1
ATOM 1363 N N . ARG B 1 58 ? -0.031 1.379 1.995 1 98.69 58 ARG B N 1
ATOM 1364 C CA . ARG B 1 58 ? 1.175 1.279 2.811 1 98.69 58 ARG B CA 1
ATOM 1365 C C . ARG B 1 58 ? 2.338 0.713 2.002 1 98.69 58 ARG B C 1
ATOM 1367 O O . ARG B 1 58 ? 2.174 -0.27 1.277 1 98.69 58 ARG B O 1
ATOM 1374 N N . TYR B 1 59 ? 3.463 1.35 2.094 1 98.81 59 TYR B N 1
ATOM 1375 C CA . TYR B 1 59 ? 4.703 0.942 1.442 1 98.81 59 TYR B CA 1
ATOM 1376 C C . TYR B 1 59 ? 5.762 0.571 2.473 1 98.81 59 TYR B C 1
ATOM 1378 O O . TYR B 1 59 ? 6.582 1.409 2.859 1 98.81 59 TYR B O 1
ATOM 1386 N N . PRO B 1 60 ? 5.871 -0.691 2.84 1 97.62 60 PRO B N 1
ATOM 1387 C CA . PRO B 1 60 ? 6.859 -1.039 3.861 1 97.62 60 PRO B CA 1
ATOM 1388 C C . PRO B 1 60 ? 8.289 -1.062 3.318 1 97.62 60 PRO B C 1
ATOM 1390 O O . PRO B 1 60 ? 8.5 -1.363 2.141 1 97.62 60 PRO B O 1
ATOM 1393 N N . SER B 1 61 ? 9.227 -0.757 4.223 1 97.31 61 SER B N 1
ATOM 1394 C CA . SER B 1 61 ? 10.641 -0.822 3.873 1 97.31 61 SER B CA 1
ATOM 1395 C C . SER B 1 61 ? 11.156 -2.256 3.932 1 97.31 61 SER B C 1
ATOM 1397 O O . SER B 1 61 ? 10.656 -3.07 4.711 1 97.31 61 SER B O 1
ATOM 1399 N N . ASN B 1 62 ? 12.18 -2.553 3.131 1 98.12 62 ASN B N 1
ATOM 1400 C CA . ASN B 1 62 ? 12.852 -3.848 3.152 1 98.12 62 ASN B CA 1
ATOM 1401 C C . ASN B 1 62 ? 14.188 -3.771 3.889 1 98.12 62 ASN B C 1
ATOM 1403 O O . ASN B 1 62 ? 15.25 -3.807 3.266 1 98.12 62 ASN B O 1
ATOM 1407 N N . TRP B 1 63 ? 14.102 -3.799 5.195 1 96.94 63 TRP B N 1
ATOM 1408 C CA . TRP B 1 63 ? 15.297 -3.738 6.027 1 96.94 63 TRP B CA 1
ATOM 1409 C C . TRP B 1 63 ? 16.156 -4.988 5.848 1 96.94 63 TRP B C 1
ATOM 1411 O O . TRP B 1 63 ? 17.375 -4.93 5.949 1 96.94 63 TRP B O 1
ATOM 1421 N N . GLN B 1 64 ? 15.477 -6.121 5.648 1 97.12 64 GLN B N 1
ATOM 1422 C CA . GLN B 1 64 ? 16.156 -7.398 5.488 1 97.12 64 GLN B CA 1
ATOM 1423 C C . GLN B 1 64 ? 17.172 -7.348 4.344 1 97.12 64 GLN B C 1
ATOM 1425 O O . GLN B 1 64 ? 18.297 -7.805 4.484 1 97.12 64 GLN B O 1
ATOM 1430 N N . ARG B 1 65 ? 16.812 -6.711 3.258 1 97.56 65 ARG B N 1
ATOM 1431 C CA . ARG B 1 65 ? 17.625 -6.77 2.047 1 97.56 65 ARG B CA 1
ATOM 1432 C C . ARG B 1 65 ? 18.531 -5.555 1.945 1 97.56 65 ARG B C 1
ATOM 1434 O O . ARG B 1 65 ? 19.672 -5.664 1.477 1 97.56 65 ARG B O 1
ATOM 1441 N N . TYR B 1 66 ? 18.078 -4.383 2.482 1 98.19 66 TYR B N 1
ATOM 1442 C CA . TYR B 1 66 ? 18.797 -3.174 2.092 1 98.19 66 TYR B CA 1
ATOM 1443 C C . TYR B 1 66 ? 19.375 -2.471 3.309 1 98.19 66 TYR B C 1
ATOM 1445 O O . TYR B 1 66 ? 20.094 -1.471 3.174 1 98.19 66 TYR B O 1
ATOM 1453 N N . GLY B 1 67 ? 19.094 -2.938 4.5 1 96.81 67 GLY B N 1
ATOM 1454 C CA . GLY B 1 67 ? 19.641 -2.355 5.711 1 96.81 67 GLY B CA 1
ATOM 1455 C C . GLY B 1 67 ? 19.406 -0.861 5.82 1 96.81 67 GLY B C 1
ATOM 1456 O O . GLY B 1 67 ? 18.266 -0.4 5.703 1 96.81 67 GLY B O 1
ATOM 1457 N N . LYS B 1 68 ? 20.547 -0.043 5.934 1 95.06 68 LYS B N 1
ATOM 1458 C CA . LYS B 1 68 ? 20.469 1.389 6.207 1 95.06 68 LYS B CA 1
ATOM 1459 C C . LYS B 1 68 ? 19.875 2.148 5.027 1 95.06 68 LYS B C 1
ATOM 1461 O O . LYS B 1 68 ? 19.453 3.297 5.168 1 95.06 68 LYS B O 1
ATOM 1466 N N . GLN B 1 69 ? 19.812 1.464 3.877 1 97.06 69 GLN B N 1
ATOM 1467 C CA . GLN B 1 69 ? 19.312 2.133 2.682 1 97.06 69 GLN B CA 1
ATOM 1468 C C . GLN B 1 69 ? 17.828 1.84 2.465 1 97.06 69 GLN B C 1
ATOM 1470 O O . GLN B 1 69 ? 17.219 2.35 1.522 1 97.06 69 GLN B O 1
ATOM 1475 N N . ALA B 1 70 ? 17.188 1.089 3.299 1 97.44 70 ALA B N 1
ATOM 1476 C CA . ALA B 1 70 ? 15.836 0.566 3.086 1 97.44 70 ALA B CA 1
ATOM 1477 C C . ALA B 1 70 ? 14.812 1.698 2.988 1 97.44 70 ALA B C 1
ATOM 1479 O O . ALA B 1 70 ? 13.992 1.723 2.07 1 97.44 70 ALA B O 1
ATOM 1480 N N . GLU B 1 71 ? 14.906 2.666 3.885 1 96.75 71 GLU B N 1
ATOM 1481 C CA . GLU B 1 71 ? 13.938 3.756 3.924 1 96.75 71 GLU B CA 1
ATOM 1482 C C . GLU B 1 71 ? 14.094 4.68 2.721 1 96.75 71 GLU B C 1
ATOM 1484 O O . GLU B 1 71 ? 13.102 5.113 2.129 1 96.75 71 GLU B O 1
ATOM 1489 N N . ARG B 1 72 ? 15.344 4.953 2.396 1 96.94 72 ARG B N 1
ATOM 1490 C CA . ARG B 1 72 ? 15.594 5.82 1.252 1 96.94 72 ARG B CA 1
ATOM 1491 C C . ARG B 1 72 ? 15.062 5.203 -0.035 1 96.94 72 ARG B C 1
ATOM 1493 O O . ARG B 1 72 ? 14.406 5.879 -0.83 1 96.94 72 ARG B O 1
ATOM 1500 N N . ARG B 1 73 ? 15.367 3.93 -0.207 1 97.75 73 ARG B N 1
ATOM 1501 C CA . ARG B 1 73 ? 14.898 3.215 -1.39 1 97.75 73 ARG B CA 1
ATOM 1502 C C . ARG B 1 73 ? 13.375 3.162 -1.431 1 97.75 73 ARG B C 1
ATOM 1504 O O . ARG B 1 73 ? 12.766 3.428 -2.469 1 97.75 73 ARG B O 1
ATOM 1511 N N . ARG B 1 74 ? 12.766 2.852 -0.331 1 98.44 74 ARG B N 1
ATOM 1512 C CA . ARG B 1 74 ? 11.312 2.812 -0.242 1 98.44 74 ARG B CA 1
ATOM 1513 C C . ARG B 1 74 ? 10.711 4.184 -0.525 1 98.44 74 ARG B C 1
ATOM 1515 O O . ARG B 1 74 ? 9.703 4.293 -1.231 1 98.44 74 ARG B O 1
ATOM 1522 N N . ASN B 1 75 ? 11.32 5.242 0.02 1 98.62 75 ASN B N 1
ATOM 1523 C CA . ASN B 1 75 ? 10.805 6.59 -0.173 1 98.62 75 ASN B CA 1
ATOM 1524 C C . ASN B 1 75 ? 10.781 6.977 -1.649 1 98.62 75 ASN B C 1
ATOM 1526 O O . ASN B 1 75 ? 9.805 7.555 -2.127 1 98.62 75 ASN B O 1
ATOM 1530 N N . ARG B 1 76 ? 11.836 6.641 -2.293 1 98.31 76 ARG B N 1
ATOM 1531 C CA . ARG B 1 76 ? 11.906 6.969 -3.713 1 98.31 76 ARG B CA 1
ATOM 1532 C C . ARG B 1 76 ? 10.805 6.254 -4.492 1 98.31 76 ARG B C 1
ATOM 1534 O O . ARG B 1 76 ? 10.094 6.875 -5.281 1 98.31 76 ARG B O 1
ATOM 1541 N N . PHE B 1 77 ? 10.664 5.043 -4.27 1 98.88 77 PHE B N 1
ATOM 1542 C CA . PHE B 1 77 ? 9.648 4.246 -4.941 1 98.88 77 PHE B CA 1
ATOM 1543 C C . PHE B 1 77 ? 8.25 4.738 -4.582 1 98.88 77 PHE B C 1
ATOM 1545 O O . PHE B 1 77 ? 7.406 4.926 -5.457 1 98.88 77 PHE B O 1
ATOM 1552 N N . MET B 1 78 ? 7.98 4.973 -3.279 1 98.94 78 MET B N 1
ATOM 1553 C CA . MET B 1 78 ? 6.672 5.387 -2.773 1 98.94 78 MET B CA 1
ATOM 1554 C C . MET B 1 78 ? 6.242 6.707 -3.398 1 98.94 78 MET B C 1
ATOM 1556 O O . MET B 1 78 ? 5.105 6.84 -3.863 1 98.94 78 MET B O 1
ATOM 1560 N N . LEU B 1 79 ? 7.141 7.59 -3.406 1 98.88 79 LEU B N 1
ATOM 1561 C CA . LEU B 1 79 ? 6.812 8.883 -3.99 1 98.88 79 LEU B CA 1
ATOM 1562 C C . LEU B 1 79 ? 6.422 8.734 -5.457 1 98.88 79 LEU B C 1
ATOM 1564 O O . LEU B 1 79 ? 5.398 9.266 -5.891 1 98.88 79 LEU B O 1
ATOM 1568 N N . GLN B 1 80 ? 7.203 7.984 -6.184 1 98.44 80 GLN B N 1
ATOM 1569 C CA . GLN B 1 80 ? 6.984 7.812 -7.617 1 98.44 80 GLN B CA 1
ATOM 1570 C C . GLN B 1 80 ? 5.715 7.012 -7.887 1 98.44 80 GLN B C 1
ATOM 1572 O O . GLN B 1 80 ? 4.934 7.355 -8.773 1 98.44 80 GLN B O 1
ATOM 1577 N N . ASP B 1 81 ? 5.52 6.039 -7.16 1 98.88 81 ASP B N 1
ATOM 1578 C CA . ASP B 1 81 ? 4.473 5.059 -7.418 1 98.88 81 ASP B CA 1
ATOM 1579 C C . ASP B 1 81 ? 3.115 5.562 -6.934 1 98.88 81 ASP B C 1
ATOM 1581 O O . ASP B 1 81 ? 2.088 5.305 -7.562 1 98.88 81 ASP B O 1
ATOM 1585 N N . SER B 1 82 ? 3.053 6.309 -5.805 1 98.81 82 SER B N 1
ATOM 1586 C CA . SER B 1 82 ? 1.796 6.586 -5.121 1 98.81 82 SER B CA 1
ATOM 1587 C C . SER B 1 82 ? 1.1 7.805 -5.719 1 98.81 82 SER B C 1
ATOM 1589 O O . SER B 1 82 ? -0.081 8.039 -5.453 1 98.81 82 SER B O 1
ATOM 1591 N N . GLU B 1 83 ? 1.774 8.594 -6.43 1 98.44 83 GLU B N 1
ATOM 1592 C CA . GLU B 1 83 ? 1.231 9.758 -7.125 1 98.44 83 GLU B CA 1
ATOM 1593 C C . GLU B 1 83 ? 0.414 10.633 -6.18 1 98.44 83 GLU B C 1
ATOM 1595 O O . GLU B 1 83 ? -0.749 10.938 -6.457 1 98.44 83 GLU B O 1
ATOM 1600 N N . PRO B 1 84 ? 1.045 11.164 -5.18 1 98.81 84 PRO B N 1
ATOM 1601 C CA . PRO B 1 84 ? 0.293 12 -4.238 1 98.81 84 PRO B CA 1
ATOM 1602 C C . PRO B 1 84 ? 0 13.391 -4.789 1 98.81 84 PRO B C 1
ATOM 1604 O O . PRO B 1 84 ? 0.774 13.922 -5.594 1 98.81 84 PRO B O 1
ATOM 1607 N N . ASP B 1 85 ? -1.172 13.93 -4.297 1 98.75 85 ASP B N 1
ATOM 1608 C CA . ASP B 1 85 ? -1.479 15.336 -4.547 1 98.75 85 ASP B CA 1
ATOM 1609 C C . ASP B 1 85 ? -0.706 16.25 -3.59 1 98.75 85 ASP B C 1
ATOM 1611 O O . ASP B 1 85 ? -0.411 17.391 -3.92 1 98.75 85 ASP B O 1
ATOM 1615 N N . LEU B 1 86 ? -0.43 15.75 -2.412 1 98.81 86 LEU B N 1
ATOM 1616 C CA . LEU B 1 86 ? 0.176 16.5 -1.316 1 98.81 86 LEU B CA 1
ATOM 1617 C C . LEU B 1 86 ? 1.073 15.602 -0.475 1 98.81 86 LEU B C 1
ATOM 1619 O O . LEU B 1 86 ? 0.71 14.461 -0.175 1 98.81 86 LEU B O 1
ATOM 1623 N N . VAL B 1 87 ? 2.234 16.109 -0.171 1 98.88 87 VAL B N 1
ATOM 1624 C CA . VAL B 1 87 ? 3.104 15.492 0.822 1 98.88 87 VAL B CA 1
ATOM 1625 C C . VAL B 1 87 ? 3.098 16.328 2.105 1 98.88 87 VAL B C 1
ATOM 1627 O O . VAL B 1 87 ? 3.344 17.531 2.072 1 98.88 87 VAL B O 1
ATOM 1630 N N . ILE B 1 88 ? 2.75 15.703 3.197 1 98.75 88 ILE B N 1
ATOM 1631 C CA . ILE B 1 88 ? 2.896 16.297 4.516 1 98.75 88 ILE B CA 1
ATOM 1632 C C . ILE B 1 88 ? 4.055 15.641 5.262 1 98.75 88 ILE B C 1
ATOM 1634 O O . ILE B 1 88 ? 4.047 14.43 5.48 1 98.75 88 ILE B O 1
ATOM 1638 N N . ALA B 1 89 ? 4.984 16.438 5.66 1 98.62 89 ALA B N 1
ATOM 1639 C CA . ALA B 1 89 ? 6.195 15.922 6.289 1 98.62 89 ALA B CA 1
ATOM 1640 C C . ALA B 1 89 ? 6.312 16.391 7.734 1 98.62 89 ALA B C 1
ATOM 1642 O O . ALA B 1 89 ? 6.262 17.594 8.008 1 98.62 89 ALA B O 1
ATOM 1643 N N . PHE B 1 90 ? 6.457 15.492 8.656 1 98.25 90 PHE B N 1
ATOM 1644 C CA . PHE B 1 90 ? 6.809 15.781 10.039 1 98.25 90 PHE B CA 1
ATOM 1645 C C . PHE B 1 90 ? 8.32 15.688 10.242 1 98.25 90 PHE B C 1
ATOM 1647 O O . PHE B 1 90 ? 9.039 15.227 9.359 1 98.25 90 PHE B O 1
ATOM 1654 N N . PRO B 1 91 ? 8.828 16.141 11.414 1 97.19 91 PRO B N 1
ATOM 1655 C CA . PRO B 1 91 ? 10.281 16.156 11.617 1 97.19 91 PRO B CA 1
ATOM 1656 C C . PRO B 1 91 ? 10.922 14.781 11.383 1 97.19 91 PRO B C 1
ATOM 1658 O O . PRO B 1 91 ? 10.367 13.758 11.789 1 97.19 91 PRO B O 1
ATOM 1661 N N . GLY B 1 92 ? 12.023 14.867 10.648 1 95.31 92 GLY B N 1
ATOM 1662 C CA . GLY B 1 92 ? 12.789 13.664 10.359 1 95.31 92 GLY B CA 1
ATOM 1663 C C . GLY B 1 92 ? 14.219 13.961 9.953 1 95.31 92 GLY B C 1
ATOM 1664 O O . GLY B 1 92 ? 14.719 15.07 10.148 1 95.31 92 GLY B O 1
ATOM 1665 N N . GLY B 1 93 ? 14.938 12.961 9.586 1 94.56 93 GLY B N 1
ATOM 1666 C CA . GLY B 1 93 ? 16.328 13.102 9.195 1 94.56 93 GLY B CA 1
ATOM 1667 C C . GLY B 1 93 ? 16.516 13.258 7.695 1 94.56 93 GLY B C 1
ATOM 1668 O O . GLY B 1 93 ? 15.641 13.812 7.012 1 94.56 93 GLY B O 1
ATOM 1669 N N . SER B 1 94 ? 17.656 12.883 7.195 1 96.75 94 SER B N 1
ATOM 1670 C CA . SER B 1 94 ? 18.078 13.086 5.812 1 96.75 94 SER B CA 1
ATOM 1671 C C . SER B 1 94 ? 17.141 12.391 4.84 1 96.75 94 SER B C 1
ATOM 1673 O O . SER B 1 94 ? 16.859 12.914 3.756 1 96.75 94 SER B O 1
ATOM 1675 N N . ASP B 1 95 ? 16.625 11.234 5.238 1 96.38 95 ASP B N 1
ATOM 1676 C CA . ASP B 1 95 ? 15.742 10.484 4.344 1 96.38 95 ASP B CA 1
ATOM 1677 C C . ASP B 1 95 ? 14.414 11.211 4.141 1 96.38 95 ASP B C 1
ATOM 1679 O O . ASP B 1 95 ? 13.875 11.234 3.029 1 96.38 95 ASP B O 1
ATOM 1683 N N . THR B 1 96 ? 13.883 11.797 5.258 1 97.12 96 THR B N 1
ATOM 1684 C CA . THR B 1 96 ? 12.664 12.594 5.164 1 97.12 96 THR B CA 1
ATOM 1685 C C . THR B 1 96 ? 12.898 13.836 4.309 1 97.12 96 THR B C 1
ATOM 1687 O O . THR B 1 96 ? 12.102 14.148 3.42 1 97.12 96 THR B O 1
ATOM 1690 N N . GLU B 1 97 ? 14.008 14.445 4.559 1 97.88 97 GLU B N 1
ATOM 1691 C CA . GLU B 1 97 ? 14.359 15.656 3.82 1 97.88 97 GLU B CA 1
ATOM 1692 C C . GLU B 1 97 ? 14.523 15.359 2.33 1 97.88 97 GLU B C 1
ATOM 1694 O O . GLU B 1 97 ? 14.102 16.156 1.487 1 97.88 97 GLU B O 1
ATOM 1699 N N . GLU B 1 98 ? 15.148 14.305 2.029 1 98.38 98 GLU B N 1
ATOM 1700 C CA . GLU B 1 98 ? 15.336 13.922 0.635 1 98.38 98 GLU B CA 1
ATOM 1701 C C . GLU B 1 98 ? 14 13.656 -0.055 1 98.38 98 GLU B C 1
ATOM 1703 O O . GLU B 1 98 ? 13.812 14.039 -1.213 1 98.38 98 GLU B O 1
ATOM 1708 N N . LEU B 1 99 ? 13.078 13.016 0.63 1 98.62 99 LEU B N 1
ATOM 1709 C CA . LEU B 1 99 ? 11.758 12.773 0.059 1 98.62 99 LEU B CA 1
ATOM 1710 C C . LEU B 1 99 ? 11.055 14.086 -0.261 1 98.62 99 LEU B C 1
ATOM 1712 O O . LEU B 1 99 ? 10.5 14.242 -1.348 1 98.62 99 LEU B O 1
ATOM 1716 N N . VAL B 1 100 ? 11.109 15.008 0.667 1 98.75 100 VAL B N 1
ATOM 1717 C CA . VAL B 1 100 ? 10.461 16.297 0.485 1 98.75 100 VAL B CA 1
ATOM 1718 C C . VAL B 1 100 ? 11.086 17.031 -0.698 1 98.75 100 VAL B C 1
ATOM 1720 O O . VAL B 1 100 ? 10.383 17.609 -1.528 1 98.75 100 VAL B O 1
ATOM 1723 N N . ALA B 1 101 ? 12.375 16.984 -0.79 1 98.81 101 ALA B N 1
ATOM 1724 C CA . ALA B 1 101 ? 13.086 17.625 -1.885 1 98.81 101 ALA B CA 1
ATOM 1725 C C . ALA B 1 101 ? 12.68 17.047 -3.232 1 98.81 101 ALA B C 1
ATOM 1727 O O . ALA B 1 101 ? 12.461 17.781 -4.195 1 98.81 101 ALA B O 1
ATOM 1728 N N . GLN B 1 102 ? 12.594 15.789 -3.293 1 98.75 102 GLN B N 1
ATOM 1729 C CA . GLN B 1 102 ? 12.195 15.109 -4.523 1 98.75 102 GLN B CA 1
ATOM 1730 C C . GLN B 1 102 ? 10.758 15.461 -4.898 1 98.75 102 GLN B C 1
ATOM 1732 O O . GLN B 1 102 ? 10.445 15.672 -6.074 1 98.75 102 GLN B O 1
ATOM 1737 N N . ALA B 1 103 ? 9.875 15.461 -3.895 1 98.88 103 ALA B N 1
ATOM 1738 C CA . ALA B 1 103 ? 8.484 15.844 -4.141 1 98.88 103 ALA B CA 1
ATOM 1739 C C . ALA B 1 103 ? 8.398 17.234 -4.758 1 98.88 103 ALA B C 1
ATOM 1741 O O . ALA B 1 103 ? 7.703 17.438 -5.758 1 98.88 103 ALA B O 1
ATOM 1742 N N . ARG B 1 104 ? 9.125 18.141 -4.195 1 98.69 104 ARG B N 1
ATOM 1743 C CA . ARG B 1 104 ? 9.148 19.516 -4.699 1 98.69 104 ARG B CA 1
ATOM 1744 C C . ARG B 1 104 ? 9.68 19.562 -6.125 1 98.69 104 ARG B C 1
ATOM 1746 O O . ARG B 1 104 ? 9.125 20.266 -6.98 1 98.69 104 ARG B O 1
ATOM 1753 N N . ALA B 1 105 ? 10.703 18.812 -6.328 1 98.5 105 ALA B N 1
ATOM 1754 C CA . ALA B 1 105 ? 11.32 18.781 -7.652 1 98.5 105 ALA B CA 1
ATOM 1755 C C . ALA B 1 105 ? 10.344 18.25 -8.695 1 98.5 105 ALA B C 1
ATOM 1757 O O . ALA B 1 105 ? 10.414 18.625 -9.867 1 98.5 105 ALA B O 1
ATOM 1758 N N . ASN B 1 106 ? 9.445 17.484 -8.305 1 98.25 106 ASN B N 1
ATOM 1759 C CA . ASN B 1 106 ? 8.469 16.875 -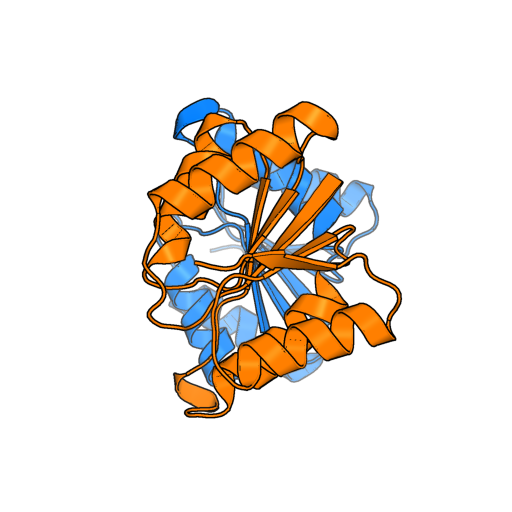9.203 1 98.25 106 ASN B CA 1
ATOM 1760 C C . ASN B 1 106 ? 7.18 17.688 -9.273 1 98.25 106 ASN B C 1
ATOM 1762 O O . ASN B 1 106 ? 6.195 17.266 -9.867 1 98.25 106 ASN B O 1
ATOM 1766 N N . GLY B 1 107 ? 7.098 18.797 -8.562 1 98.44 107 GLY B N 1
ATOM 1767 C CA . GLY B 1 107 ? 5.965 19.703 -8.625 1 98.44 107 GLY B CA 1
ATOM 1768 C C . GLY B 1 107 ? 4.816 19.297 -7.723 1 98.44 107 GLY B C 1
ATOM 1769 O O . GLY B 1 107 ? 3.682 19.734 -7.914 1 98.44 107 GLY B O 1
ATOM 1770 N N . ILE B 1 108 ? 5.098 18.469 -6.789 1 98.69 108 ILE B N 1
ATOM 1771 C CA . ILE B 1 108 ? 4.074 18.047 -5.84 1 98.69 108 ILE B CA 1
ATOM 1772 C C . ILE B 1 108 ? 4.016 19.016 -4.672 1 98.69 108 ILE B C 1
ATOM 1774 O O . ILE B 1 108 ? 5.051 19.422 -4.133 1 98.69 108 ILE B O 1
ATOM 1778 N N . ASP B 1 109 ? 2.795 19.438 -4.285 1 98.44 109 ASP B N 1
ATOM 1779 C CA . ASP B 1 109 ? 2.633 20.281 -3.109 1 98.44 109 ASP B CA 1
ATOM 1780 C C . ASP B 1 109 ? 3.199 19.609 -1.862 1 98.44 109 ASP B C 1
ATOM 1782 O O . ASP B 1 109 ? 2.98 18.422 -1.645 1 98.44 109 ASP B O 1
ATOM 1786 N N . THR B 1 110 ? 3.961 20.375 -1.138 1 98.75 110 THR B N 1
ATOM 1787 C CA . THR B 1 110 ? 4.562 19.844 0.08 1 98.75 110 THR B CA 1
ATOM 1788 C C . THR B 1 110 ? 4.316 20.781 1.26 1 98.75 110 THR B C 1
ATOM 1790 O O . THR B 1 110 ? 4.355 22 1.106 1 98.75 110 THR B O 1
ATOM 1793 N N . HIS B 1 111 ? 3.986 20.219 2.453 1 98.38 111 HIS B N 1
ATOM 1794 C CA . HIS B 1 111 ? 3.852 20.938 3.711 1 98.38 111 HIS B CA 1
ATOM 1795 C C . HIS B 1 111 ? 4.68 20.297 4.812 1 98.38 111 HIS B C 1
ATOM 1797 O O . HIS B 1 111 ? 4.406 19.156 5.215 1 98.38 111 HIS B O 1
ATOM 1803 N N . SER B 1 112 ? 5.637 21.031 5.332 1 98.12 112 SER B N 1
ATOM 1804 C CA . SER B 1 112 ? 6.441 20.562 6.453 1 98.12 112 SER B CA 1
ATOM 1805 C C . SER B 1 112 ? 5.902 21.078 7.777 1 98.12 112 SER B C 1
ATOM 1807 O O . SER B 1 112 ? 5.73 22.297 7.945 1 98.12 112 SER B O 1
ATOM 1809 N N . ILE B 1 113 ? 5.703 20.156 8.664 1 97.94 113 ILE B N 1
ATOM 1810 C CA . ILE B 1 113 ? 5.168 20.484 9.977 1 97.94 113 ILE B CA 1
ATOM 1811 C C . ILE B 1 113 ? 6.312 20.672 10.969 1 97.94 113 ILE B C 1
ATOM 1813 O O . ILE B 1 113 ? 7.246 19.859 11.016 1 97.94 113 ILE B O 1
ATOM 1817 N N . ASP B 1 114 ? 6.289 21.766 11.727 1 90.69 114 ASP B N 1
ATOM 1818 C CA . ASP B 1 114 ? 7.254 22.031 12.781 1 90.69 114 ASP B CA 1
ATOM 1819 C C . ASP B 1 114 ? 6.68 21.688 14.156 1 90.69 114 ASP B C 1
ATOM 1821 O O . ASP B 1 114 ? 5.516 21.984 14.438 1 90.69 114 ASP B O 1
ATOM 1825 N N . ASP B 1 115 ? 7.445 20.641 14.805 1 80.19 115 ASP B N 1
ATOM 1826 C CA . ASP B 1 115 ? 7.016 20.266 16.141 1 80.19 115 ASP B CA 1
ATOM 1827 C C . ASP B 1 115 ? 7.238 21.422 17.125 1 80.19 115 ASP B C 1
ATOM 1829 O O . ASP B 1 115 ? 8.148 22.234 16.953 1 80.19 115 ASP B O 1
#

Solvent-accessible surface area (backbone atoms only — not comparable to full-atom values): 12185 Å² total; per-residue (Å²): 73,37,37,32,50,46,53,23,80,80,38,67,66,52,68,59,52,51,52,51,52,50,53,52,34,75,72,68,38,57,48,32,44,32,35,47,60,46,81,52,46,34,58,53,54,49,50,51,27,43,72,74,66,24,44,48,43,36,33,55,55,40,49,90,68,44,49,94,48,13,60,52,55,35,44,55,48,45,56,67,72,65,62,49,59,31,37,42,34,43,62,51,53,70,59,43,51,50,46,52,52,50,36,50,75,70,71,33,48,73,46,77,50,82,130,73,36,37,32,48,47,52,22,81,79,40,67,65,51,69,59,52,51,53,53,52,50,54,50,33,75,74,68,38,56,48,32,42,32,37,47,60,46,80,52,46,34,57,54,54,51,51,51,27,41,72,73,65,25,43,49,41,34,34,55,55,40,49,90,69,44,48,95,47,12,60,51,55,37,44,55,49,46,57,67,70,64,63,47,60,31,36,42,32,44,62,49,53,69,60,44,51,50,45,53,51,51,38,49,74,70,69,33,48,72,47,77,50,81,131

InterPro domains:
  IPR019627 YspA, cpYpsA-related SLOG [PF10686] (1-66)

Foldseek 3Di:
DFEEEEEALPDAPLVVVLVVVVVVCVVPRAAEYEYAPRPHNNVSSVVSCVVRVHHYDYRYFDCVPPNPCRLLVSLVCRCVPRVGQEYEYEYHDPSSVVSQVVCVVVVHHYHYDDD/DEEEEEEALPDAPLVVVLVVVVVVCVVPRAAEYEYAPRPHNNVSSVVSCVVRVHHYDYRYFDCVPPNPCRLLVSLVCRCVPVVGQEYEYEYHDPSSVVSQVVCVVVVHHYHYDDD

Organism: NCBI:txid53407

Nearest PDB structures (foldseek):
  1vgv-assembly1_B  TM=5.084E-01  e=3.768E-02  Escherichia coli
  5cnj-assembly1_B  TM=5.391E-01  e=4.297E-02  Homo sapiens
  3ot5-assembly6_B-3  TM=5.501E-01  e=1.150E-01  Listeria monocytogenes EGD-e
  3ot5-assembly5_C-2  TM=5.223E-01  e=1.401E-01  Listeria monocytogenes EGD-e
  1vgv-assembly2_C  TM=4.890E-01  e=1.598E-01  Escherichia coli

Sequence (230 aa):
MRVLICAGRYYMNAALCRKVLEAYHARQGIEVLVHGGNQHLGSTLEDWARETGAHIVRYPSNWQRYGKQAERRRNRFMLQDSEPDLVIAFPGGSDTEELVAQARANGIDTHSIDDMRVLICAGRYYMNAALCRKVLEAYHARQGIEVLVHGGNQHLGSTLEDWARETGAHIVRYPSNWQRYGKQAERRRNRFMLQDSEPDLVIAFPGGSDTEELVAQARANGIDTHSIDD

Radius of gyration: 17.51 Å; Cα contacts (8 Å, |Δi|>4): 421; chains: 2; bounding box: 39×48×38 Å